Protein AF-A0A5J5ITS5-F1 (afdb_monomer_lite)

Structure (mmCIF, N/CA/C/O backbone):
data_AF-A0A5J5ITS5-F1
#
_entry.id   AF-A0A5J5ITS5-F1
#
loop_
_atom_site.group_PDB
_atom_site.id
_atom_site.type_symbol
_atom_site.label_atom_id
_atom_site.label_alt_id
_atom_site.label_comp_id
_atom_site.label_asym_id
_atom_site.label_entity_id
_atom_site.label_seq_id
_atom_site.pdbx_PDB_ins_code
_atom_site.Cartn_x
_atom_site.Cartn_y
_atom_site.Cartn_z
_atom_site.occupancy
_atom_site.B_iso_or_equiv
_atom_site.auth_seq_id
_atom_site.auth_comp_id
_atom_site.auth_asym_id
_atom_site.auth_atom_id
_atom_site.pdbx_PDB_model_num
ATOM 1 N N . MET A 1 1 ? 12.900 -19.510 -31.761 1.00 41.47 1 MET A N 1
ATOM 2 C CA . MET A 1 1 ? 14.321 -19.284 -31.409 1.00 41.47 1 MET A CA 1
ATOM 3 C C . MET A 1 1 ? 14.953 -18.411 -32.475 1.00 41.47 1 MET A C 1
ATOM 5 O O . MET A 1 1 ? 15.016 -18.833 -33.625 1.00 41.47 1 MET A O 1
ATOM 9 N N . LEU A 1 2 ? 15.373 -17.199 -32.114 1.00 44.25 2 LEU A N 1
ATOM 10 C CA . LEU A 1 2 ? 16.113 -16.323 -33.020 1.00 44.25 2 LEU A CA 1
ATOM 11 C C . LEU A 1 2 ? 17.552 -16.829 -33.214 1.00 44.25 2 LEU A C 1
ATOM 13 O O . LEU A 1 2 ? 18.160 -17.340 -32.270 1.00 44.25 2 LEU A O 1
ATOM 17 N N . PRO A 1 3 ? 18.137 -16.659 -34.411 1.00 54.47 3 PRO A N 1
ATOM 18 C CA . PRO A 1 3 ? 19.560 -16.865 -34.628 1.00 54.47 3 PRO A CA 1
ATOM 19 C C . PRO A 1 3 ? 20.385 -15.975 -33.691 1.00 54.47 3 PRO A C 1
ATOM 21 O O . PRO A 1 3 ? 20.211 -14.757 -33.669 1.00 54.47 3 PRO A O 1
ATOM 24 N N . ALA A 1 4 ? 21.356 -16.555 -32.984 1.00 52.56 4 ALA A N 1
ATOM 25 C CA . ALA A 1 4 ? 22.236 -15.847 -32.042 1.00 52.56 4 ALA A CA 1
ATOM 26 C C . ALA A 1 4 ? 23.005 -14.651 -32.650 1.00 52.56 4 ALA A C 1
ATOM 28 O O . ALA A 1 4 ? 23.609 -13.864 -31.923 1.00 52.56 4 ALA A O 1
ATOM 29 N N . ALA A 1 5 ? 23.038 -14.527 -33.979 1.00 46.56 5 ALA A N 1
ATOM 30 C CA . ALA A 1 5 ? 23.606 -13.384 -34.685 1.00 46.56 5 ALA A CA 1
ATOM 31 C C . ALA A 1 5 ? 22.717 -12.128 -34.600 1.00 46.56 5 ALA A C 1
ATOM 33 O O . ALA A 1 5 ? 23.246 -11.027 -34.485 1.00 46.56 5 ALA A O 1
ATOM 34 N N . LEU A 1 6 ? 21.387 -12.283 -34.605 1.00 45.88 6 LEU A N 1
ATOM 35 C CA . LEU A 1 6 ? 20.442 -11.161 -34.550 1.00 45.88 6 LEU A CA 1
ATOM 36 C C . LEU A 1 6 ? 20.364 -10.553 -33.145 1.00 45.88 6 LEU A C 1
ATOM 38 O O . LEU A 1 6 ? 20.487 -9.341 -33.014 1.00 45.88 6 LEU A O 1
ATOM 42 N N . MET A 1 7 ? 20.323 -11.389 -32.101 1.00 47.94 7 MET A N 1
ATOM 43 C CA . MET A 1 7 ? 20.419 -10.941 -30.699 1.00 47.94 7 MET A CA 1
ATOM 44 C C . MET A 1 7 ? 21.698 -10.132 -30.437 1.00 47.94 7 MET A C 1
ATOM 46 O O . MET A 1 7 ? 21.672 -9.080 -29.804 1.00 47.94 7 MET A O 1
ATOM 50 N N . ARG A 1 8 ? 22.835 -10.588 -30.981 1.00 51.06 8 ARG A N 1
ATOM 51 C CA . ARG A 1 8 ? 24.118 -9.879 -30.855 1.00 51.06 8 ARG A CA 1
ATOM 52 C C . ARG A 1 8 ? 24.120 -8.529 -31.570 1.00 51.06 8 ARG A C 1
ATOM 54 O O . ARG A 1 8 ? 24.727 -7.589 -31.067 1.00 51.06 8 ARG A O 1
ATOM 61 N N . LEU A 1 9 ? 23.453 -8.421 -32.719 1.00 48.22 9 LEU A N 1
ATOM 62 C CA . LEU A 1 9 ? 23.325 -7.159 -33.453 1.00 48.22 9 LEU A CA 1
ATOM 63 C C . LEU A 1 9 ? 22.385 -6.175 -32.748 1.00 48.22 9 LEU A C 1
ATOM 65 O O . LEU A 1 9 ? 22.701 -4.990 -32.701 1.00 48.22 9 LEU A O 1
ATOM 69 N N . ALA A 1 10 ? 21.291 -6.658 -32.155 1.00 52.97 10 ALA A N 1
ATOM 70 C CA . ALA A 1 10 ? 20.386 -5.840 -31.353 1.00 52.97 10 ALA A CA 1
ATOM 71 C C . ALA A 1 10 ? 21.077 -5.299 -30.094 1.00 52.97 10 ALA A C 1
ATOM 73 O O . ALA A 1 10 ? 21.102 -4.089 -29.887 1.00 52.97 10 ALA A O 1
ATOM 74 N N . HIS A 1 11 ? 21.751 -6.161 -29.323 1.00 51.22 11 HIS A N 1
ATOM 75 C CA . HIS A 1 11 ? 22.538 -5.735 -28.158 1.00 51.22 11 HIS A CA 1
ATOM 76 C C . HIS A 1 11 ? 23.647 -4.747 -28.527 1.00 51.22 11 HIS A C 1
ATOM 78 O O . HIS A 1 11 ? 23.903 -3.804 -27.783 1.00 51.22 11 HIS A O 1
ATOM 84 N N . ARG A 1 12 ? 24.292 -4.926 -29.687 1.00 49.38 12 ARG A N 1
ATOM 85 C CA . ARG A 1 12 ? 25.297 -3.981 -30.179 1.00 49.38 12 ARG A CA 1
ATOM 86 C C . ARG A 1 12 ? 24.682 -2.633 -30.555 1.00 49.38 12 ARG A C 1
ATOM 88 O O . ARG A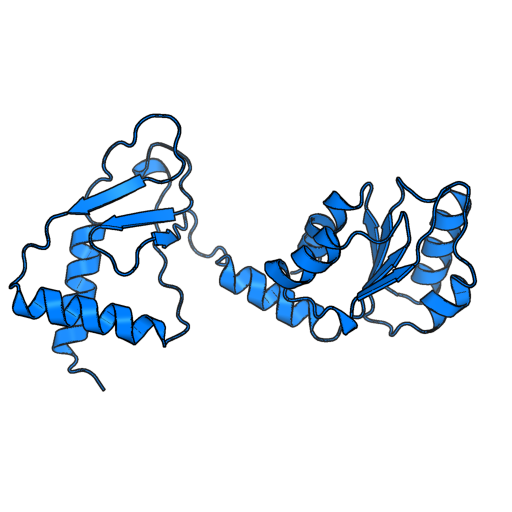 1 12 ? 25.243 -1.612 -30.184 1.00 49.38 12 ARG A O 1
ATOM 95 N N . GLY A 1 13 ? 23.544 -2.623 -31.248 1.00 52.53 13 GLY A N 1
ATOM 96 C CA . GLY A 1 13 ? 22.840 -1.390 -31.613 1.00 52.53 13 GLY A CA 1
ATOM 97 C C . GLY A 1 13 ? 22.363 -0.610 -30.388 1.00 52.53 13 GLY A C 1
ATOM 98 O O . GLY A 1 13 ? 22.546 0.601 -30.325 1.00 52.53 13 GLY A O 1
ATOM 99 N N . ILE A 1 14 ? 21.841 -1.317 -29.383 1.00 54.50 14 ILE A N 1
ATOM 100 C CA . ILE A 1 14 ? 21.474 -0.744 -28.084 1.00 54.50 14 ILE A CA 1
ATOM 101 C C . ILE A 1 14 ? 22.725 -0.203 -27.378 1.00 54.50 14 ILE A C 1
ATOM 103 O O . ILE A 1 14 ? 22.744 0.955 -26.983 1.00 54.50 14 ILE A O 1
ATOM 107 N N . GLY A 1 15 ? 23.812 -0.975 -27.302 1.00 49.75 15 GLY A N 1
ATOM 108 C CA . GLY A 1 15 ? 25.075 -0.513 -26.716 1.00 49.75 15 GLY A CA 1
ATOM 109 C C . GLY A 1 15 ? 25.654 0.735 -27.396 1.00 49.75 15 GLY A C 1
ATOM 110 O O . GLY A 1 15 ? 26.124 1.636 -26.710 1.00 49.75 15 GLY A O 1
ATOM 111 N N . GLU A 1 16 ? 25.573 0.826 -28.726 1.00 52.25 16 GLU A N 1
ATOM 112 C CA . GLU A 1 16 ? 26.038 1.983 -29.509 1.00 52.25 16 GLU A CA 1
ATOM 113 C C . GLU A 1 16 ? 25.130 3.219 -29.370 1.00 52.25 16 GLU A C 1
ATOM 115 O O . GLU A 1 16 ? 25.612 4.351 -29.478 1.00 52.25 16 GLU A O 1
ATOM 120 N N . LEU A 1 17 ? 23.829 3.024 -29.129 1.00 53.44 17 LEU A N 1
ATOM 121 C CA . LEU A 1 17 ? 22.887 4.095 -28.783 1.00 53.44 17 LEU A CA 1
ATOM 122 C C . LEU A 1 17 ? 23.150 4.621 -27.367 1.00 53.44 17 LEU A C 1
ATOM 124 O O . LEU A 1 17 ? 23.203 5.830 -27.159 1.00 53.44 17 LEU A O 1
ATOM 128 N N . LEU A 1 18 ? 23.377 3.709 -26.421 1.00 50.25 18 LEU A N 1
ATOM 129 C CA . LEU A 1 18 ? 23.591 4.004 -25.004 1.00 50.25 18 LEU A CA 1
ATOM 130 C C . LEU A 1 18 ? 24.991 4.548 -24.687 1.00 50.25 18 LEU A C 1
ATOM 132 O O . LEU A 1 18 ? 25.178 5.186 -23.657 1.00 50.25 18 LEU A O 1
ATOM 136 N N . SER A 1 19 ? 25.984 4.324 -25.553 1.00 42.84 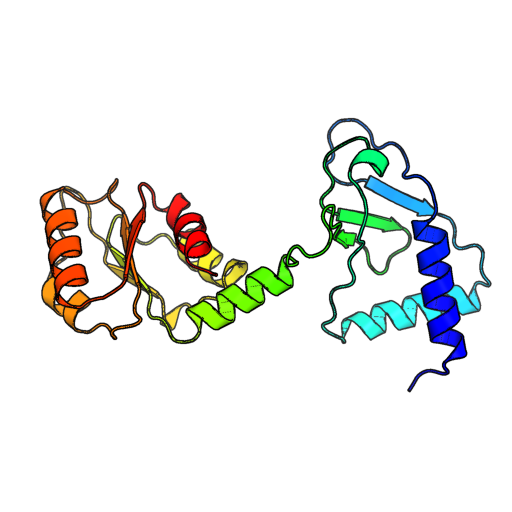19 SER A N 1
ATOM 137 C CA . SER A 1 19 ? 27.339 4.864 -25.377 1.00 42.84 19 SER A CA 1
ATOM 138 C C . SER A 1 19 ? 27.468 6.346 -25.745 1.00 42.84 19 SER A C 1
ATOM 140 O O . SER A 1 19 ? 28.565 6.900 -25.668 1.00 42.84 19 SER A O 1
ATOM 142 N N . ARG A 1 20 ? 26.394 6.985 -26.224 1.00 50.72 20 ARG A N 1
ATOM 143 C CA . ARG A 1 20 ? 26.429 8.383 -26.663 1.00 50.72 20 ARG A CA 1
ATOM 144 C C . ARG A 1 20 ? 26.056 9.320 -25.516 1.00 50.72 20 ARG A C 1
ATOM 146 O O . ARG A 1 20 ? 25.166 8.990 -24.735 1.00 50.72 20 ARG A O 1
ATOM 153 N N . PRO A 1 21 ? 26.714 10.486 -25.416 1.00 44.94 21 PRO A N 1
ATOM 154 C CA . PRO A 1 21 ? 26.338 11.487 -24.432 1.00 44.94 21 PRO A CA 1
ATOM 155 C C . PRO A 1 21 ? 24.894 11.945 -24.696 1.00 44.94 21 PRO A C 1
ATOM 157 O O . PRO A 1 21 ? 24.521 12.111 -25.864 1.00 44.94 21 PRO A O 1
ATOM 160 N N . PRO A 1 22 ? 24.072 12.123 -23.648 1.00 51.28 22 PRO A N 1
ATOM 161 C CA . PRO A 1 22 ? 22.705 12.590 -23.813 1.00 51.28 22 PRO A CA 1
ATOM 162 C C . PRO A 1 22 ? 22.669 13.977 -24.447 1.00 51.28 22 PRO A C 1
ATOM 164 O O . PRO A 1 22 ? 23.542 14.809 -24.198 1.00 51.28 22 PRO A O 1
ATOM 167 N N . LEU A 1 23 ? 21.634 14.230 -25.247 1.00 51.47 23 LEU A N 1
ATOM 168 C CA . LEU A 1 23 ? 21.332 15.579 -25.707 1.00 51.47 23 LEU A CA 1
ATOM 169 C C . LEU A 1 23 ? 20.861 16.405 -24.504 1.00 51.47 23 LEU A C 1
ATOM 171 O O . LEU A 1 23 ? 20.088 15.924 -23.669 1.00 51.47 23 LEU A O 1
ATOM 175 N N . GLU A 1 24 ? 21.364 17.631 -24.390 1.00 50.06 24 GLU A N 1
ATOM 176 C CA . GLU A 1 24 ? 20.881 18.587 -23.397 1.00 50.06 24 GLU A CA 1
ATOM 177 C C . GLU A 1 24 ? 19.403 18.878 -23.697 1.00 50.06 24 GLU A C 1
ATOM 179 O O . GLU A 1 24 ? 19.059 19.323 -24.791 1.00 50.06 24 GLU A O 1
ATOM 184 N N . SER A 1 25 ? 18.520 18.530 -22.760 1.00 46.41 25 SER A N 1
ATOM 185 C CA . SER A 1 25 ? 17.109 18.908 -22.801 1.00 46.41 25 SER A CA 1
ATOM 186 C C . SER A 1 25 ? 16.955 20.319 -22.239 1.00 46.41 25 SER A C 1
ATOM 188 O O . SER A 1 25 ? 17.668 20.682 -21.300 1.00 46.41 25 SER A O 1
ATOM 190 N N . ASP A 1 26 ? 16.014 21.089 -22.787 1.00 44.62 26 ASP A N 1
ATOM 191 C CA . ASP A 1 26 ? 15.622 22.387 -22.235 1.00 44.62 26 ASP A CA 1
ATOM 192 C C . ASP A 1 26 ? 15.179 22.241 -20.767 1.00 44.62 26 ASP A C 1
ATOM 194 O O . ASP A 1 26 ? 14.532 21.262 -20.378 1.00 44.62 26 ASP A O 1
ATOM 198 N N . GLU A 1 27 ? 15.561 23.217 -19.940 1.00 42.16 27 GLU A N 1
ATOM 199 C CA . GLU A 1 27 ? 15.280 23.249 -18.504 1.00 42.16 27 GLU A CA 1
ATOM 200 C C . GLU A 1 27 ? 13.764 23.223 -18.241 1.00 42.16 27 GLU A C 1
ATOM 202 O O . GLU A 1 27 ? 13.061 24.212 -18.442 1.00 42.16 27 GLU A O 1
ATOM 207 N N . GLY A 1 28 ? 13.251 22.084 -17.769 1.00 44.81 28 GLY A N 1
ATOM 208 C CA . GLY A 1 28 ? 11.859 21.961 -17.328 1.00 44.81 28 GLY A CA 1
ATOM 209 C C . GLY A 1 28 ? 11.251 20.570 -17.471 1.00 44.81 28 GLY A C 1
ATOM 210 O O . GLY A 1 28 ? 10.279 20.280 -16.776 1.00 44.81 28 GLY A O 1
ATOM 211 N N . ASP A 1 29 ? 11.827 19.708 -18.311 1.00 47.50 29 ASP A N 1
ATOM 212 C CA . ASP A 1 29 ? 11.318 18.354 -18.538 1.00 47.50 29 ASP A CA 1
ATOM 213 C C . ASP A 1 29 ? 12.228 17.304 -17.87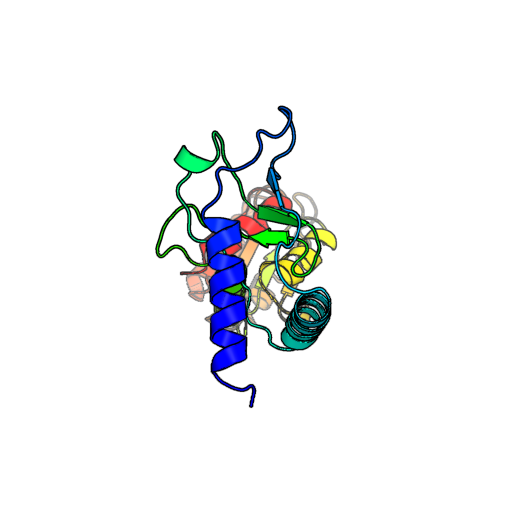9 1.00 47.50 29 ASP A C 1
ATOM 215 O O . ASP A 1 29 ? 13.451 17.333 -18.026 1.00 47.50 29 ASP A O 1
ATOM 219 N N . SER A 1 30 ? 11.644 16.376 -17.117 1.00 52.28 30 SER A N 1
ATOM 220 C CA . SER A 1 30 ? 12.382 15.285 -16.454 1.00 52.28 30 SER A CA 1
ATOM 221 C C . SER A 1 30 ? 12.754 14.145 -17.412 1.00 52.28 30 SER A C 1
ATOM 223 O O . SER A 1 30 ? 13.380 13.164 -16.998 1.00 52.28 30 SER A O 1
ATOM 225 N N . SER A 1 31 ? 12.382 14.279 -18.689 1.00 51.41 31 SER A N 1
ATOM 226 C CA . SER A 1 31 ? 12.720 13.365 -19.774 1.00 51.41 31 SER A CA 1
ATOM 227 C C . SER A 1 31 ? 13.868 13.918 -20.620 1.00 51.41 31 SER A C 1
ATOM 229 O O . SER A 1 31 ? 13.825 15.053 -21.097 1.00 51.41 31 SER A O 1
ATOM 231 N N . LYS A 1 32 ? 14.895 13.089 -20.848 1.00 59.03 32 LYS A N 1
ATOM 232 C CA . LYS A 1 32 ? 15.931 13.350 -21.860 1.00 59.03 32 LYS A CA 1
ATOM 233 C C . LYS A 1 32 ? 15.727 12.427 -23.050 1.00 59.03 32 LYS A C 1
ATOM 235 O O . LYS A 1 32 ? 15.472 11.238 -22.886 1.00 59.03 32 LYS A O 1
ATOM 240 N N . SER A 1 33 ? 15.874 12.966 -24.257 1.00 52.31 33 SER A N 1
ATOM 241 C CA . SER A 1 33 ? 15.728 12.196 -25.493 1.00 52.31 33 SER A CA 1
ATOM 242 C C . SER A 1 33 ? 17.088 11.724 -26.006 1.00 52.31 33 SER A C 1
ATOM 244 O O . SER A 1 33 ? 18.011 12.523 -26.183 1.00 52.31 33 SER A O 1
ATOM 246 N N . LEU A 1 34 ? 17.210 10.426 -26.292 1.00 55.00 34 LEU A N 1
ATOM 247 C CA . LEU A 1 34 ? 18.293 9.901 -27.121 1.00 55.00 34 LEU A CA 1
ATOM 248 C C . LEU A 1 34 ? 17.785 9.824 -28.562 1.00 55.00 34 LEU A C 1
ATOM 250 O O . LEU A 1 34 ? 17.091 8.881 -28.942 1.00 55.00 34 LEU A O 1
ATOM 254 N N . SER A 1 35 ? 18.143 10.816 -29.378 1.00 51.59 35 SER A N 1
ATOM 255 C CA . SER A 1 35 ? 17.900 10.764 -30.819 1.00 51.59 35 SER A CA 1
ATOM 256 C C . SER A 1 35 ? 19.180 10.360 -31.541 1.00 51.59 35 SER A C 1
ATOM 258 O O . SER A 1 35 ? 20.183 11.079 -31.497 1.00 51.59 35 SER A O 1
ATOM 260 N N . ALA A 1 36 ? 19.152 9.238 -32.251 1.00 52.31 36 ALA A N 1
ATOM 261 C CA . ALA A 1 36 ? 20.179 8.933 -33.233 1.00 52.31 36 ALA A CA 1
ATOM 262 C C . ALA A 1 36 ? 19.538 8.334 -34.487 1.00 52.31 36 ALA A C 1
ATOM 264 O O . ALA A 1 36 ? 18.708 7.430 -34.383 1.00 52.31 36 ALA A O 1
ATOM 265 N N . PRO A 1 37 ? 19.937 8.781 -35.689 1.00 51.31 37 PRO A N 1
ATOM 266 C CA . PRO A 1 37 ? 19.552 8.081 -36.900 1.00 51.31 37 PRO A CA 1
ATOM 267 C C . PRO A 1 37 ? 20.168 6.677 -36.870 1.00 51.31 37 PRO A C 1
ATOM 269 O O . PRO A 1 37 ? 21.381 6.526 -36.706 1.00 51.31 37 PRO A O 1
ATOM 272 N N . TYR A 1 38 ? 19.330 5.650 -37.028 1.00 51.28 38 TYR A N 1
ATOM 273 C CA . TYR A 1 38 ? 19.789 4.274 -37.198 1.00 51.28 38 TYR A CA 1
ATOM 274 C C . TYR A 1 38 ? 20.739 4.206 -38.403 1.00 51.28 38 TYR A C 1
ATOM 276 O O . TYR A 1 38 ? 20.334 4.453 -39.538 1.00 51.28 38 TYR A O 1
ATOM 284 N N . SER A 1 39 ? 22.011 3.894 -38.155 1.00 52.72 39 SER A N 1
ATOM 285 C CA . SER A 1 39 ? 23.068 3.864 -39.176 1.00 52.72 39 SER A CA 1
ATOM 286 C C . SER A 1 39 ? 23.191 2.514 -39.894 1.00 52.72 39 SER A C 1
ATOM 288 O O . SER A 1 39 ? 24.030 2.361 -40.782 1.00 52.72 39 SER A O 1
ATOM 290 N N . GLY A 1 40 ? 22.382 1.521 -39.513 1.00 56.12 40 GLY A N 1
ATOM 291 C CA . GLY A 1 40 ? 22.381 0.196 -40.128 1.00 56.12 40 GLY A CA 1
ATOM 292 C C . GLY A 1 40 ? 21.555 0.120 -41.416 1.00 56.12 40 GLY A C 1
ATOM 293 O O . GLY A 1 40 ? 20.890 1.066 -41.835 1.00 56.12 40 GLY A O 1
ATOM 294 N N . GLN A 1 41 ? 21.555 -1.054 -42.053 1.00 57.25 41 GLN A N 1
ATOM 295 C CA . GLN A 1 41 ? 20.783 -1.264 -43.278 1.00 57.25 41 GLN A CA 1
ATOM 296 C C . GLN A 1 41 ? 19.263 -1.160 -43.021 1.00 57.25 41 GLN A C 1
ATOM 298 O O . GLN A 1 41 ? 18.771 -1.734 -42.047 1.00 57.25 41 GLN A O 1
ATOM 303 N N . PRO A 1 42 ? 18.475 -0.530 -43.916 1.00 55.53 42 PRO A N 1
ATOM 304 C CA . PRO A 1 42 ? 17.030 -0.346 -43.725 1.00 55.53 42 PRO A CA 1
ATOM 305 C C . PRO A 1 42 ? 16.228 -1.641 -43.521 1.00 55.53 42 PRO A C 1
ATOM 307 O O . PRO A 1 42 ? 15.212 -1.641 -42.828 1.00 55.53 42 PRO A O 1
ATOM 310 N N . ALA A 1 43 ? 16.670 -2.756 -44.115 1.00 50.28 43 ALA A N 1
ATOM 311 C CA . ALA A 1 43 ? 16.048 -4.065 -43.913 1.00 50.28 43 ALA A CA 1
ATOM 312 C C . ALA A 1 43 ? 16.238 -4.562 -42.469 1.00 50.28 43 ALA A C 1
ATOM 314 O O . ALA A 1 43 ? 15.290 -5.044 -41.852 1.00 50.28 43 ALA A O 1
ATOM 315 N N . THR A 1 44 ? 17.433 -4.365 -41.911 1.00 50.41 44 THR A N 1
ATOM 316 C CA . THR A 1 44 ? 17.762 -4.683 -40.518 1.00 50.41 44 THR A CA 1
ATOM 317 C C . THR A 1 44 ? 17.016 -3.770 -39.553 1.00 50.41 44 THR A C 1
ATOM 319 O O . THR A 1 44 ? 16.507 -4.259 -38.554 1.00 50.41 44 THR A O 1
ATOM 322 N N . HIS A 1 45 ? 16.846 -2.486 -39.890 1.00 50.09 45 HIS A N 1
ATOM 323 C CA . HIS A 1 45 ? 16.012 -1.559 -39.118 1.00 50.09 45 HIS A CA 1
ATOM 324 C C . HIS A 1 45 ? 14.578 -2.086 -38.971 1.00 50.09 45 HIS A C 1
ATOM 326 O O . HIS A 1 45 ? 14.070 -2.208 -37.865 1.00 50.09 45 HIS A O 1
ATOM 332 N N . LYS A 1 46 ? 13.937 -2.477 -40.082 1.00 52.50 46 LYS A N 1
ATOM 333 C CA . LYS A 1 46 ? 12.562 -3.006 -40.076 1.00 52.50 46 LYS A CA 1
ATOM 334 C C . LYS A 1 46 ? 12.424 -4.317 -39.300 1.00 52.50 46 LYS A C 1
ATOM 336 O O . LYS A 1 46 ? 11.385 -4.543 -38.686 1.00 52.50 46 LYS A O 1
ATOM 341 N N . LEU A 1 47 ? 13.438 -5.182 -39.355 1.00 49.44 47 LEU A N 1
ATOM 342 C CA . LEU A 1 47 ? 13.464 -6.429 -38.588 1.00 49.44 47 LEU A CA 1
ATOM 343 C C . LEU A 1 47 ? 13.635 -6.161 -37.091 1.00 49.44 47 LEU A C 1
ATOM 345 O O . LEU A 1 47 ? 12.921 -6.763 -36.306 1.00 49.44 47 LEU A O 1
ATOM 349 N N . LEU A 1 48 ? 14.504 -5.222 -36.716 1.00 53.06 48 LEU A N 1
ATOM 350 C CA . LEU A 1 48 ? 14.749 -4.824 -35.329 1.00 53.06 48 LEU A CA 1
ATOM 351 C C . LEU A 1 48 ? 13.514 -4.154 -34.708 1.00 53.06 48 LEU A C 1
ATOM 353 O O . LEU A 1 48 ? 13.121 -4.501 -33.603 1.00 53.06 48 LEU A O 1
ATOM 357 N N . LEU A 1 49 ? 12.832 -3.283 -35.460 1.00 52.94 49 LEU A N 1
ATOM 358 C CA . LEU A 1 49 ? 11.548 -2.707 -35.053 1.00 52.94 49 LEU A CA 1
ATOM 359 C C . LEU A 1 49 ? 10.479 -3.789 -34.850 1.00 52.94 49 LEU A C 1
ATOM 361 O O . LEU A 1 49 ? 9.777 -3.774 -33.847 1.00 52.94 49 LEU A O 1
ATOM 365 N N . ARG A 1 50 ? 10.357 -4.749 -35.778 1.00 47.66 50 ARG A N 1
ATOM 366 C CA . ARG A 1 50 ? 9.409 -5.870 -35.644 1.00 47.66 50 ARG A CA 1
ATOM 367 C C . ARG A 1 50 ? 9.729 -6.785 -34.467 1.00 47.66 50 ARG A C 1
ATOM 369 O O . ARG A 1 50 ? 8.800 -7.306 -33.866 1.00 47.66 50 ARG A O 1
ATOM 376 N N . ASP A 1 51 ? 11.007 -6.978 -34.167 1.00 50.09 51 ASP A N 1
ATOM 377 C CA . ASP A 1 51 ? 11.470 -7.811 -33.060 1.00 50.09 51 ASP A CA 1
ATOM 378 C C . ASP A 1 51 ? 11.206 -7.140 -31.716 1.00 50.09 51 ASP A C 1
ATOM 380 O O . ASP A 1 51 ? 10.668 -7.776 -30.829 1.00 50.09 51 ASP A O 1
ATOM 384 N N . ILE A 1 52 ? 11.460 -5.838 -31.579 1.00 50.53 52 ILE A N 1
ATOM 385 C CA . ILE A 1 52 ? 11.166 -5.121 -30.334 1.00 50.53 52 ILE A CA 1
ATOM 386 C C . ILE A 1 52 ? 9.647 -4.943 -30.132 1.00 50.53 52 ILE A C 1
ATOM 388 O O . ILE A 1 52 ? 9.166 -5.083 -29.012 1.00 50.53 52 ILE A O 1
ATOM 392 N N . VAL A 1 53 ? 8.860 -4.718 -31.198 1.00 47.53 53 VAL A N 1
ATOM 393 C CA . VAL A 1 53 ? 7.382 -4.783 -31.108 1.00 47.53 53 VAL A CA 1
ATOM 394 C C . VAL A 1 53 ? 6.916 -6.196 -30.725 1.00 47.53 53 VAL A C 1
ATOM 396 O O . VAL A 1 53 ? 5.971 -6.329 -29.957 1.00 47.53 53 VAL A O 1
ATOM 399 N N . GLY A 1 54 ? 7.570 -7.246 -31.235 1.00 41.41 54 GLY A N 1
ATOM 400 C CA . GLY A 1 54 ? 7.259 -8.646 -30.915 1.00 41.41 54 GLY A CA 1
ATOM 401 C C . GLY A 1 54 ? 7.734 -9.095 -29.528 1.00 41.41 54 GLY A C 1
ATOM 402 O O . GLY A 1 54 ? 7.102 -9.944 -28.912 1.00 41.41 54 GLY A O 1
ATOM 403 N N . LEU A 1 55 ? 8.804 -8.496 -29.006 1.00 42.53 55 LEU A N 1
ATOM 404 C CA . LEU A 1 55 ? 9.279 -8.649 -27.630 1.00 42.53 55 LEU A CA 1
ATOM 405 C C . LEU A 1 55 ? 8.412 -7.874 -26.636 1.00 42.53 55 LEU A C 1
ATOM 407 O O . LEU A 1 55 ? 8.497 -8.152 -25.451 1.00 42.53 55 LEU A O 1
ATOM 411 N N . GLY A 1 56 ? 7.533 -6.979 -27.097 1.00 43.19 56 GLY A N 1
ATOM 412 C CA . GLY A 1 56 ? 6.476 -6.400 -26.264 1.00 43.19 56 GLY A CA 1
ATOM 413 C C . GLY A 1 56 ? 5.466 -7.430 -25.735 1.00 43.19 56 GLY A C 1
ATOM 414 O O . GLY A 1 56 ? 4.671 -7.089 -24.868 1.00 43.19 56 GLY A O 1
ATOM 415 N N . GLU A 1 57 ? 5.492 -8.675 -26.233 1.00 41.44 57 GLU A N 1
ATOM 416 C CA . GLU A 1 57 ? 4.756 -9.814 -25.656 1.00 41.44 57 GLU A CA 1
ATOM 417 C C . GLU A 1 57 ? 5.562 -10.591 -24.595 1.00 41.44 57 GLU A C 1
ATOM 419 O O . GLU A 1 57 ? 5.027 -11.499 -23.960 1.00 41.44 57 GLU A O 1
ATOM 424 N N . VAL A 1 58 ? 6.843 -10.263 -24.394 1.00 43.59 58 VAL A N 1
ATOM 425 C CA . VAL A 1 58 ? 7.664 -10.799 -23.303 1.00 43.59 58 VAL A CA 1
ATOM 426 C C . VAL A 1 58 ? 7.691 -9.729 -22.213 1.00 43.59 58 VAL A C 1
ATOM 428 O O . VAL A 1 58 ? 8.271 -8.669 -22.416 1.00 43.59 58 VAL A O 1
ATOM 431 N N . ASP A 1 59 ? 7.048 -10.003 -21.075 1.00 47.94 59 ASP A N 1
ATOM 432 C CA . ASP A 1 59 ? 6.918 -9.149 -19.872 1.00 47.94 59 ASP A CA 1
ATOM 433 C C . ASP A 1 59 ? 8.268 -8.779 -19.189 1.00 47.94 59 ASP A C 1
ATOM 435 O O . ASP A 1 59 ? 8.343 -8.579 -17.977 1.00 47.94 59 ASP A O 1
ATOM 439 N N . GLU A 1 60 ? 9.375 -8.710 -19.927 1.00 51.25 60 GLU A N 1
ATOM 440 C CA . GLU A 1 60 ? 10.684 -8.313 -19.412 1.00 51.25 60 GLU A CA 1
ATOM 441 C C . GLU A 1 60 ? 10.896 -6.808 -19.638 1.00 51.25 60 GLU A C 1
ATOM 443 O O . GLU A 1 60 ? 11.198 -6.345 -20.740 1.00 51.25 60 GLU A O 1
ATOM 448 N N . GLU A 1 61 ? 10.719 -6.025 -18.570 1.00 56.06 61 GLU A N 1
ATOM 449 C CA . GLU A 1 61 ? 11.000 -4.587 -18.545 1.00 56.06 61 GLU A CA 1
ATOM 450 C C . GLU A 1 61 ? 12.485 -4.335 -18.877 1.00 56.06 61 GLU A C 1
ATOM 452 O O . GLU A 1 61 ? 13.391 -4.721 -18.136 1.00 56.06 61 GLU A O 1
ATOM 457 N N . LEU A 1 62 ? 12.754 -3.688 -20.015 1.00 58.09 62 LEU A N 1
ATOM 458 C CA . LEU A 1 62 ? 14.100 -3.249 -20.388 1.00 58.09 62 LEU A CA 1
ATOM 459 C C . LEU A 1 62 ? 14.416 -1.936 -19.669 1.00 58.09 62 LEU A C 1
ATOM 461 O O . LEU A 1 62 ? 13.693 -0.959 -19.838 1.00 58.09 62 LEU A O 1
ATOM 465 N N . ALA A 1 63 ? 15.520 -1.885 -18.921 1.00 60.56 63 ALA A N 1
ATOM 466 C CA . ALA A 1 63 ? 15.924 -0.694 -18.178 1.00 60.56 63 ALA A CA 1
ATOM 467 C C . ALA A 1 63 ? 17.418 -0.369 -18.340 1.00 60.56 63 ALA A C 1
ATOM 469 O O . ALA A 1 63 ? 18.241 -1.252 -18.594 1.00 60.56 63 ALA A O 1
ATOM 470 N N . LEU A 1 64 ? 17.784 0.910 -18.188 1.00 66.19 64 LEU A N 1
ATOM 471 C CA . LEU A 1 64 ? 19.166 1.385 -18.303 1.00 66.19 64 LEU A CA 1
ATOM 472 C C . LEU A 1 64 ? 19.774 1.637 -16.926 1.00 66.19 64 LEU A C 1
ATOM 474 O O . LEU A 1 64 ? 19.369 2.560 -16.222 1.00 66.19 64 LEU A O 1
ATOM 478 N N . GLY A 1 65 ? 20.816 0.884 -16.580 1.00 59.34 65 GLY A N 1
ATOM 479 C CA . GLY A 1 65 ? 21.703 1.231 -15.470 1.00 59.34 65 GLY A CA 1
ATOM 480 C C . GLY A 1 65 ? 22.682 2.330 -15.886 1.00 59.34 65 GLY A C 1
ATOM 481 O O . GLY A 1 65 ? 23.462 2.147 -16.818 1.00 59.34 65 GLY A O 1
ATOM 482 N N . THR A 1 66 ? 22.657 3.475 -15.212 1.00 63.62 66 THR A N 1
ATOM 483 C CA . THR A 1 66 ? 23.524 4.624 -15.518 1.00 63.62 66 THR A CA 1
ATOM 484 C C . THR A 1 66 ? 23.823 5.434 -14.252 1.00 63.62 66 THR A C 1
ATOM 486 O O . THR A 1 66 ? 23.344 5.099 -13.177 1.00 63.62 66 THR A O 1
ATOM 489 N N . HIS A 1 67 ? 24.654 6.471 -14.342 1.00 64.31 67 HIS A N 1
ATOM 490 C CA . HIS A 1 67 ? 25.048 7.306 -13.203 1.00 64.31 67 HIS A CA 1
ATOM 491 C C . HIS A 1 67 ? 24.544 8.741 -13.393 1.00 64.31 67 HIS A C 1
ATOM 493 O O . HIS A 1 67 ? 24.622 9.273 -14.498 1.00 64.31 67 HIS A O 1
ATOM 499 N N . GLU A 1 68 ? 24.063 9.390 -12.328 1.00 65.44 68 GLU A N 1
ATOM 500 C CA . GLU A 1 68 ? 23.428 10.724 -12.382 1.00 65.44 68 GLU A CA 1
ATOM 501 C C . GLU A 1 68 ? 24.314 11.800 -13.032 1.00 65.44 68 GLU A C 1
ATOM 503 O O . GLU A 1 68 ? 23.829 12.667 -13.760 1.00 65.44 68 GLU A O 1
ATOM 508 N N . SER A 1 69 ? 25.634 11.690 -12.852 1.00 64.06 69 SER A N 1
ATOM 509 C CA . SER A 1 69 ? 26.621 12.619 -13.414 1.00 64.06 69 SER A CA 1
ATOM 510 C C . SER A 1 69 ? 26.634 12.656 -14.944 1.00 64.06 69 SER A C 1
ATOM 512 O O . SER A 1 69 ? 27.172 13.597 -15.517 1.00 64.06 69 SER A O 1
ATOM 514 N N . LEU A 1 70 ? 26.083 11.637 -15.609 1.00 63.03 70 LEU A N 1
ATOM 515 C CA . LEU A 1 70 ? 26.002 11.573 -17.068 1.00 63.03 70 LEU A CA 1
ATOM 516 C C . LEU A 1 70 ? 24.815 12.366 -17.623 1.00 63.03 70 LEU A C 1
ATOM 518 O O . LEU A 1 70 ? 24.787 12.640 -18.817 1.00 63.03 70 LEU A O 1
ATOM 522 N N . TRP A 1 71 ? 23.861 12.758 -16.774 1.00 68.12 71 TRP A N 1
ATOM 523 C CA . TRP A 1 71 ? 22.589 13.344 -17.198 1.00 68.12 71 TRP A CA 1
ATOM 524 C C . TRP A 1 71 ? 22.414 14.788 -16.749 1.00 68.12 71 TRP A C 1
ATOM 526 O O . TRP A 1 71 ? 21.404 15.387 -17.086 1.00 68.12 71 TRP A O 1
ATOM 536 N N . GLY A 1 72 ? 23.364 15.383 -16.023 1.00 62.81 72 GLY A N 1
ATOM 537 C CA . GLY A 1 72 ? 23.283 16.790 -15.605 1.00 62.81 72 GLY A CA 1
ATOM 538 C C . GLY A 1 72 ? 22.079 17.124 -14.709 1.00 62.81 72 GLY A C 1
ATOM 539 O O . GLY A 1 72 ? 21.752 18.294 -14.554 1.00 62.81 72 GLY A O 1
ATOM 540 N N . GLY A 1 73 ? 21.406 16.114 -14.146 1.00 67.00 73 GLY A N 1
ATOM 541 C CA . GLY A 1 73 ? 20.200 16.258 -13.334 1.00 67.00 73 GLY A CA 1
ATOM 542 C C . GLY A 1 73 ? 19.509 14.914 -13.056 1.00 67.00 73 GLY A C 1
ATOM 543 O O . GLY A 1 73 ? 19.911 13.888 -13.614 1.00 67.00 73 GLY A O 1
ATOM 544 N N . PRO A 1 74 ? 18.485 14.899 -12.182 1.00 66.44 74 PRO A N 1
ATOM 545 C CA . PRO A 1 74 ? 17.691 13.706 -11.914 1.00 66.44 74 PRO A CA 1
ATOM 546 C C . PRO A 1 74 ? 16.905 13.290 -13.164 1.00 66.44 74 PRO A C 1
ATOM 548 O O . PRO A 1 74 ? 16.208 14.103 -13.764 1.00 66.44 74 PRO A O 1
ATOM 551 N N . ILE A 1 75 ? 17.006 12.012 -13.531 1.00 70.50 75 ILE A N 1
ATOM 552 C CA . ILE A 1 75 ? 16.320 11.411 -14.679 1.00 70.50 75 ILE A CA 1
ATOM 553 C C . ILE A 1 75 ? 15.657 10.102 -14.246 1.00 70.50 75 ILE A C 1
ATOM 555 O O . ILE A 1 75 ? 16.263 9.303 -13.529 1.00 70.50 75 ILE A O 1
ATOM 559 N N . SER A 1 76 ? 14.408 9.894 -14.660 1.00 67.62 76 SER A N 1
ATOM 560 C CA . SER A 1 76 ? 13.639 8.672 -14.377 1.00 67.62 76 SER A CA 1
ATOM 561 C C . SER A 1 76 ? 13.405 7.811 -15.619 1.00 67.62 76 SER A C 1
ATOM 563 O O . SER A 1 76 ? 13.208 6.603 -15.496 1.00 67.62 76 SER A O 1
ATOM 565 N N . SER A 1 77 ? 13.445 8.405 -16.814 1.00 71.06 77 SER A N 1
ATOM 566 C CA . SER A 1 77 ? 13.236 7.709 -18.087 1.00 71.06 77 SER A CA 1
ATOM 567 C C . SER A 1 77 ? 13.931 8.430 -19.245 1.00 71.06 77 SER A C 1
ATOM 569 O O . SER A 1 77 ? 14.242 9.619 -19.148 1.00 71.06 77 SER A O 1
ATOM 571 N N . ILE A 1 78 ? 14.190 7.696 -20.328 1.00 70.56 78 ILE A N 1
ATOM 572 C CA . ILE A 1 78 ? 14.744 8.214 -21.581 1.00 70.56 78 ILE A CA 1
ATOM 573 C C . ILE A 1 78 ? 13.796 7.880 -22.719 1.00 70.56 78 ILE A C 1
ATOM 575 O O . ILE A 1 78 ? 13.527 6.704 -22.973 1.00 70.56 78 ILE A O 1
ATOM 579 N N . SER A 1 79 ? 13.385 8.898 -23.466 1.00 69.06 79 SER A N 1
ATOM 580 C CA . SER A 1 79 ? 12.638 8.690 -24.702 1.00 69.06 79 SER A CA 1
ATOM 581 C C . SER A 1 79 ? 13.578 8.244 -25.823 1.00 69.06 79 SER A C 1
ATOM 583 O O . SER A 1 79 ? 14.575 8.907 -26.135 1.00 69.06 79 SER A O 1
ATOM 585 N N . CYS A 1 80 ? 13.255 7.111 -26.437 1.00 61.12 80 CYS A N 1
ATOM 586 C CA . CYS A 1 80 ? 14.033 6.476 -27.493 1.00 61.12 80 CYS A CA 1
ATOM 587 C C . CYS A 1 80 ? 13.388 6.771 -28.851 1.00 61.12 80 CYS A C 1
ATOM 589 O O . CYS A 1 80 ? 12.240 6.403 -29.108 1.00 61.12 80 CYS A O 1
ATOM 591 N N . VAL A 1 81 ? 14.128 7.441 -29.742 1.00 60.38 81 VAL A N 1
ATOM 592 C CA . VAL A 1 81 ? 13.629 7.805 -31.076 1.00 60.38 81 VAL A CA 1
ATOM 593 C C . VAL A 1 81 ? 14.576 7.263 -32.159 1.00 60.38 81 VAL A C 1
ATOM 595 O O . VAL A 1 81 ? 15.741 7.671 -32.191 1.00 60.38 81 VAL A O 1
ATOM 598 N N . PRO A 1 82 ? 14.100 6.407 -33.091 1.00 54.25 82 PRO A N 1
ATOM 599 C CA . PRO A 1 82 ? 12.711 5.964 -33.262 1.00 54.25 82 PRO A CA 1
ATOM 600 C C . PRO A 1 82 ? 12.304 4.842 -32.279 1.00 54.25 82 PRO A C 1
ATOM 602 O O . PRO A 1 82 ? 13.149 4.020 -31.929 1.00 54.25 82 PRO A O 1
ATOM 605 N N . PRO A 1 83 ? 11.018 4.757 -31.884 1.00 54.09 83 PRO A N 1
ATOM 606 C CA . PRO A 1 83 ? 10.504 3.637 -31.094 1.00 54.09 83 PRO A CA 1
ATOM 607 C C . PRO A 1 83 ? 10.513 2.335 -31.914 1.00 54.09 83 PRO A C 1
ATOM 609 O O . PRO A 1 83 ? 10.452 2.420 -33.146 1.00 54.09 83 PRO A O 1
ATOM 612 N N . PRO A 1 84 ? 10.459 1.141 -31.287 1.00 56.09 84 PRO A N 1
ATOM 613 C CA . PRO A 1 84 ? 10.376 0.883 -29.837 1.00 56.09 84 PRO A CA 1
ATOM 614 C C . PRO A 1 84 ? 11.710 0.441 -29.171 1.00 56.09 84 PRO A C 1
ATOM 616 O O . PRO A 1 84 ? 12.629 0.047 -29.892 1.00 56.09 84 PRO A O 1
ATOM 619 N N . PRO A 1 85 ? 11.811 0.437 -27.816 1.00 57.78 85 PRO A N 1
ATOM 620 C CA . PRO A 1 85 ? 10.818 0.966 -26.870 1.00 57.78 85 PRO A CA 1
ATOM 621 C C . PRO A 1 85 ? 10.668 2.481 -27.040 1.00 57.78 85 PRO A C 1
ATOM 623 O O . PRO A 1 85 ? 11.578 3.123 -27.546 1.00 57.78 85 PRO A O 1
ATOM 626 N N . SER A 1 86 ? 9.501 3.045 -26.720 1.00 63.22 86 SER A N 1
ATOM 627 C CA . SER A 1 86 ? 9.287 4.501 -26.822 1.00 63.22 86 SER A CA 1
ATOM 628 C C . SER A 1 86 ? 9.964 5.245 -25.679 1.00 63.22 86 SER A C 1
ATOM 630 O O . SER A 1 86 ? 10.573 6.286 -25.900 1.00 63.22 86 SER A O 1
ATOM 632 N N . ASP A 1 87 ? 9.913 4.659 -24.486 1.00 66.19 87 ASP A N 1
ATOM 633 C CA . ASP A 1 87 ? 10.546 5.163 -23.278 1.00 66.19 87 ASP A CA 1
ATOM 634 C C . ASP A 1 87 ? 11.232 4.006 -22.561 1.00 66.19 87 ASP A C 1
ATOM 636 O O . ASP A 1 87 ? 10.727 2.880 -22.546 1.00 66.19 87 ASP A O 1
ATOM 640 N N . LEU A 1 88 ? 12.397 4.288 -21.990 1.00 70.56 88 LEU A N 1
ATOM 641 C CA . LEU A 1 88 ? 13.195 3.318 -21.264 1.00 70.56 88 LEU A CA 1
ATOM 642 C C . LEU A 1 88 ? 13.463 3.841 -19.846 1.00 70.56 88 LEU A C 1
ATOM 644 O O . LEU A 1 88 ? 14.047 4.921 -19.707 1.00 70.56 88 LEU A O 1
ATOM 648 N N . PRO A 1 89 ? 13.035 3.131 -18.789 1.00 67.06 89 PRO A N 1
ATOM 649 C CA . PRO A 1 89 ? 13.299 3.539 -17.415 1.00 67.06 89 PRO A CA 1
ATOM 650 C C . PRO A 1 89 ? 14.804 3.583 -17.115 1.00 67.06 89 PRO A C 1
ATOM 652 O O . PRO A 1 89 ? 15.591 2.766 -17.606 1.00 67.06 89 PRO A O 1
ATOM 655 N N . VAL A 1 90 ? 15.204 4.558 -16.294 1.00 69.38 90 VAL A N 1
ATOM 656 C CA . VAL A 1 90 ? 16.601 4.798 -15.915 1.00 69.38 90 VAL A CA 1
ATOM 657 C C . VAL A 1 90 ? 16.828 4.505 -14.437 1.00 69.38 90 VAL A C 1
ATOM 659 O O . VAL A 1 90 ? 16.162 5.061 -13.567 1.00 69.38 90 VAL A O 1
ATOM 662 N N . HIS A 1 91 ? 17.846 3.696 -14.144 1.00 66.69 91 HIS A N 1
ATOM 663 C CA . HIS A 1 91 ? 18.288 3.385 -12.789 1.00 66.69 91 HIS A CA 1
ATOM 664 C C . HIS A 1 91 ? 19.646 4.020 -12.513 1.00 66.69 91 HIS A C 1
ATOM 666 O O . HIS A 1 91 ? 20.658 3.641 -13.100 1.00 66.69 91 HIS A O 1
ATOM 672 N N . LEU A 1 92 ? 19.663 4.968 -11.575 1.00 65.88 92 LEU A N 1
ATOM 673 C CA . LEU A 1 92 ? 20.861 5.727 -11.199 1.00 65.88 92 LEU A CA 1
ATOM 674 C C . LEU A 1 92 ? 21.731 5.032 -10.143 1.00 65.88 92 LEU A C 1
ATOM 676 O O . LEU A 1 92 ? 22.859 5.449 -9.881 1.00 65.88 92 LEU A O 1
ATOM 680 N N . LYS A 1 93 ? 21.198 3.989 -9.497 1.00 60.28 93 LYS A N 1
ATOM 681 C CA . LYS A 1 93 ? 21.875 3.246 -8.434 1.00 60.28 93 LYS A CA 1
ATOM 682 C C . LYS A 1 93 ? 21.859 1.755 -8.762 1.00 60.28 93 LYS A C 1
ATOM 684 O O . LYS A 1 93 ? 20.773 1.195 -8.923 1.00 60.28 93 LYS A O 1
ATOM 689 N N . PRO A 1 94 ? 23.029 1.100 -8.845 1.00 57.81 94 PRO A N 1
ATOM 690 C CA . PRO A 1 94 ? 23.082 -0.338 -9.049 1.00 57.81 94 PRO A CA 1
ATOM 691 C C . PRO A 1 94 ? 22.436 -1.062 -7.860 1.00 57.81 94 PRO A C 1
ATOM 693 O O . PRO A 1 94 ? 22.594 -0.642 -6.713 1.00 57.81 94 PRO A O 1
ATOM 696 N N . ASN A 1 95 ? 21.749 -2.172 -8.139 1.00 57.25 95 ASN A N 1
ATOM 697 C CA . ASN A 1 95 ? 21.118 -3.058 -7.150 1.00 57.25 95 ASN A CA 1
ATOM 698 C C . ASN A 1 95 ? 19.948 -2.455 -6.347 1.00 57.25 95 ASN A C 1
ATOM 700 O O . ASN A 1 95 ? 19.589 -3.005 -5.305 1.00 57.25 95 ASN A O 1
ATOM 704 N N . LEU A 1 96 ? 19.347 -1.348 -6.796 1.00 65.75 96 LEU A N 1
ATOM 705 C CA . LEU A 1 96 ? 18.029 -0.954 -6.296 1.00 65.75 96 LEU A CA 1
ATOM 706 C C . LEU A 1 96 ? 16.931 -1.655 -7.100 1.00 65.75 96 LEU A C 1
ATOM 708 O O . LEU A 1 96 ? 17.093 -1.795 -8.313 1.00 65.75 96 LEU A O 1
ATOM 712 N N . PRO A 1 97 ? 15.834 -2.072 -6.446 1.00 66.38 97 PRO A N 1
ATOM 713 C CA . PRO A 1 97 ? 14.748 -2.744 -7.137 1.00 66.38 97 PRO A CA 1
ATOM 714 C C . PRO A 1 97 ? 14.076 -1.815 -8.155 1.00 66.38 97 PRO A C 1
ATOM 716 O O . PRO A 1 97 ? 13.915 -0.616 -7.895 1.00 66.38 97 PRO A O 1
ATOM 719 N N . THR A 1 98 ? 13.684 -2.359 -9.307 1.00 70.25 98 THR A N 1
ATOM 720 C CA . THR A 1 98 ? 12.924 -1.601 -10.314 1.00 70.25 98 THR A CA 1
ATOM 721 C C . THR A 1 98 ? 11.510 -1.277 -9.815 1.00 70.25 98 THR A C 1
ATOM 723 O O . THR A 1 98 ? 11.022 -1.929 -8.889 1.00 70.25 98 THR A O 1
ATOM 726 N N . PRO A 1 99 ? 10.805 -0.285 -10.393 1.00 73.06 99 PRO A N 1
ATOM 727 C CA . PRO A 1 99 ? 9.389 -0.073 -10.101 1.00 73.06 99 PRO A CA 1
ATOM 728 C C . PRO A 1 99 ? 8.536 -1.335 -10.287 1.00 73.06 99 PRO A C 1
ATOM 730 O O . PRO A 1 99 ? 7.683 -1.605 -9.441 1.00 73.06 99 PRO A O 1
ATOM 733 N N . ALA A 1 100 ? 8.784 -2.138 -11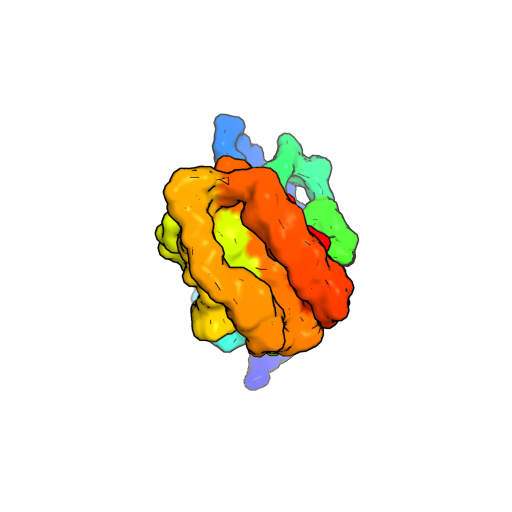.330 1.00 73.50 100 ALA A N 1
ATOM 734 C CA . ALA A 1 100 ? 8.090 -3.410 -11.515 1.00 73.50 100 ALA A CA 1
ATOM 735 C C . ALA A 1 100 ? 8.444 -4.430 -10.425 1.00 73.50 100 ALA A C 1
ATOM 737 O O . ALA A 1 100 ? 7.542 -5.061 -9.881 1.00 73.50 100 ALA A O 1
ATOM 738 N N . GLU A 1 101 ? 9.716 -4.548 -10.032 1.00 78.25 101 GLU A N 1
ATOM 739 C CA . GLU A 1 101 ? 10.130 -5.430 -8.932 1.00 78.25 101 GLU A CA 1
ATOM 740 C C . GLU A 1 101 ? 9.537 -4.987 -7.587 1.00 78.25 101 GLU A C 1
ATOM 742 O O . GLU A 1 101 ? 9.077 -5.817 -6.805 1.00 78.25 101 GLU A O 1
ATOM 747 N N . LEU A 1 102 ? 9.501 -3.680 -7.313 1.00 80.62 102 LEU A N 1
ATOM 748 C CA . LEU A 1 102 ? 8.845 -3.112 -6.134 1.00 80.62 102 LEU A CA 1
ATOM 749 C C . LEU A 1 102 ? 7.348 -3.421 -6.140 1.00 80.62 102 LEU A C 1
ATOM 751 O O . LEU A 1 102 ? 6.802 -3.838 -5.117 1.00 80.62 102 LEU A O 1
ATOM 755 N N . ARG A 1 103 ? 6.691 -3.266 -7.293 1.00 83.25 103 ARG A N 1
ATOM 756 C CA . ARG A 1 103 ? 5.279 -3.611 -7.465 1.00 83.25 103 ARG A CA 1
ATOM 757 C C . ARG A 1 103 ? 5.042 -5.105 -7.282 1.00 83.25 103 ARG A C 1
ATOM 759 O O . ARG A 1 103 ? 4.070 -5.477 -6.630 1.00 83.25 103 ARG A O 1
ATOM 766 N N . GLN A 1 104 ? 5.912 -5.961 -7.811 1.00 86.06 104 GLN A N 1
ATOM 767 C CA . GLN A 1 104 ? 5.817 -7.407 -7.642 1.00 86.06 104 GLN A CA 1
ATOM 768 C C . GLN A 1 104 ? 5.962 -7.791 -6.167 1.00 86.06 104 GLN A C 1
ATOM 770 O O . GLN A 1 104 ? 5.099 -8.487 -5.640 1.00 86.06 104 GLN A O 1
ATOM 775 N N . ARG A 1 105 ? 6.978 -7.268 -5.468 1.00 88.56 105 ARG A N 1
ATOM 776 C CA . ARG A 1 105 ? 7.157 -7.487 -4.022 1.00 88.56 105 ARG A CA 1
ATOM 777 C C . ARG A 1 105 ? 5.958 -7.005 -3.218 1.00 88.56 105 ARG A C 1
ATOM 779 O O . ARG A 1 105 ? 5.509 -7.710 -2.320 1.00 88.56 105 ARG A O 1
ATOM 786 N N . ALA A 1 106 ? 5.421 -5.830 -3.546 1.00 91.25 106 ALA A N 1
ATOM 787 C CA . ALA A 1 106 ? 4.210 -5.319 -2.915 1.00 91.25 106 ALA A CA 1
ATOM 788 C C . ALA A 1 106 ? 3.021 -6.255 -3.175 1.00 91.25 106 ALA A C 1
ATOM 790 O O . ALA A 1 106 ? 2.330 -6.639 -2.235 1.00 91.25 106 ALA A O 1
ATOM 791 N N . THR A 1 107 ? 2.834 -6.697 -4.418 1.00 91.06 107 THR A N 1
ATOM 792 C CA . THR A 1 107 ? 1.755 -7.615 -4.804 1.00 91.06 107 THR A CA 1
ATOM 793 C C . THR A 1 107 ? 1.859 -8.935 -4.040 1.00 91.06 107 THR A C 1
ATOM 795 O O . THR A 1 107 ? 0.878 -9.373 -3.448 1.00 91.06 107 THR A O 1
ATOM 798 N N . GLU A 1 108 ? 3.048 -9.540 -3.982 1.00 92.50 108 GLU A N 1
ATOM 799 C CA . GLU A 1 108 ? 3.321 -10.766 -3.221 1.00 92.50 108 GLU A CA 1
ATOM 800 C C . GLU A 1 108 ? 3.097 -10.563 -1.717 1.00 92.50 108 GLU A C 1
ATOM 802 O O . GLU A 1 108 ? 2.500 -11.404 -1.040 1.00 92.50 108 GLU A O 1
ATOM 807 N N . TYR A 1 109 ? 3.522 -9.415 -1.184 1.00 93.69 109 TYR A N 1
ATOM 808 C CA . TYR A 1 109 ? 3.295 -9.055 0.208 1.00 93.69 109 TYR A CA 1
ATOM 809 C C . TYR A 1 109 ? 1.797 -8.895 0.506 1.00 93.69 109 TYR A C 1
ATOM 811 O O . TYR A 1 109 ? 1.311 -9.384 1.523 1.00 93.69 109 TYR A O 1
ATOM 819 N N . PHE A 1 110 ? 1.009 -8.266 -0.357 1.00 95.50 110 PHE A N 1
ATOM 820 C CA . PHE A 1 110 ? -0.411 -8.046 -0.084 1.00 95.50 110 PHE A CA 1
ATOM 821 C C . PHE A 1 110 ? -1.338 -9.166 -0.575 1.00 95.50 110 PHE A C 1
ATOM 823 O O . PHE A 1 110 ? -2.504 -9.171 -0.187 1.00 95.50 110 PHE A O 1
ATOM 830 N N . GLU A 1 111 ? -0.847 -10.149 -1.339 1.00 92.00 111 GLU A N 1
ATOM 831 C CA . GLU A 1 111 ? -1.656 -11.162 -2.044 1.00 92.00 111 GLU A CA 1
ATOM 832 C C . GLU A 1 111 ? -2.711 -11.848 -1.156 1.00 92.00 111 GLU A C 1
ATOM 834 O O . GLU A 1 111 ? -3.825 -12.140 -1.597 1.00 92.00 111 GLU A O 1
ATOM 839 N N . ARG A 1 112 ? -2.364 -12.112 0.107 1.00 88.81 112 ARG A N 1
ATOM 840 C CA . ARG A 1 112 ? -3.215 -12.839 1.067 1.00 88.81 112 ARG A CA 1
ATOM 841 C C . ARG A 1 112 ? -3.694 -11.982 2.231 1.00 88.81 112 ARG A C 1
ATOM 843 O O . ARG A 1 112 ? -4.519 -12.436 3.024 1.00 88.81 112 ARG A O 1
ATOM 850 N N . ARG A 1 113 ? -3.209 -10.745 2.327 1.00 95.25 113 ARG A N 1
ATOM 851 C CA . ARG A 1 113 ? -3.465 -9.871 3.469 1.00 95.25 113 ARG A CA 1
ATOM 852 C C . ARG A 1 113 ? -4.739 -9.076 3.234 1.00 95.25 113 ARG A C 1
ATOM 854 O O . ARG A 1 113 ? -4.908 -8.413 2.217 1.00 95.25 113 ARG A O 1
ATOM 861 N N . ARG A 1 114 ? -5.646 -9.122 4.208 1.00 96.56 114 ARG A N 1
ATOM 862 C CA . ARG A 1 114 ? -6.844 -8.273 4.202 1.00 96.56 114 ARG A CA 1
ATOM 863 C C . ARG A 1 114 ? -6.504 -6.901 4.757 1.00 96.56 114 ARG A C 1
ATOM 865 O O . ARG A 1 114 ? -5.872 -6.814 5.806 1.00 96.56 114 ARG A O 1
ATOM 872 N N . ILE A 1 115 ? -6.978 -5.854 4.097 1.00 97.69 115 ILE A N 1
ATOM 873 C CA . ILE A 1 115 ? -6.773 -4.469 4.513 1.00 97.69 115 ILE A CA 1
ATOM 874 C C . ILE A 1 115 ? -8.104 -3.900 4.992 1.00 97.69 115 ILE A C 1
ATOM 876 O O . ILE A 1 115 ? -9.082 -3.860 4.249 1.00 97.69 115 ILE A O 1
ATOM 880 N N . LEU A 1 116 ? -8.153 -3.455 6.244 1.00 97.94 116 LEU A N 1
ATOM 881 C CA . LEU A 1 116 ? -9.302 -2.769 6.822 1.00 97.94 116 LEU A CA 1
ATOM 882 C C . LEU A 1 116 ? -8.959 -1.296 7.038 1.00 97.94 116 LEU A C 1
ATOM 884 O O . LEU A 1 116 ? -8.198 -0.970 7.941 1.00 97.94 116 LEU A O 1
ATOM 888 N N . ILE A 1 117 ? -9.563 -0.405 6.261 1.00 97.75 117 ILE A N 1
ATOM 889 C CA . ILE A 1 117 ? -9.414 1.045 6.416 1.00 97.75 117 ILE A CA 1
ATOM 890 C C . ILE A 1 117 ? -10.544 1.564 7.308 1.00 97.75 117 ILE A C 1
ATOM 892 O O . ILE A 1 117 ? -11.717 1.292 7.053 1.00 97.75 117 ILE A O 1
ATOM 896 N N . ILE A 1 118 ? -10.210 2.313 8.356 1.00 96.81 118 ILE A N 1
ATOM 897 C CA . ILE A 1 118 ? -11.158 2.910 9.300 1.00 96.81 118 ILE A CA 1
ATOM 898 C C . ILE A 1 118 ? -10.932 4.419 9.328 1.00 96.81 118 ILE A C 1
ATOM 900 O O . ILE A 1 118 ? -9.898 4.896 9.793 1.00 96.81 118 ILE A O 1
ATOM 904 N N . GLY A 1 119 ? -11.928 5.179 8.881 1.00 95.19 119 GLY A N 1
ATOM 905 C CA . GLY A 1 119 ? -11.903 6.640 8.949 1.00 95.19 119 GLY A CA 1
ATOM 906 C C . GLY A 1 119 ? -12.356 7.333 7.669 1.00 95.19 119 GLY A C 1
ATOM 907 O O . GLY A 1 119 ? -12.237 6.788 6.580 1.00 95.19 119 GLY A O 1
ATOM 908 N N . GLY A 1 120 ? -12.895 8.543 7.808 1.00 93.56 120 GLY A N 1
ATOM 909 C CA . GLY A 1 120 ? -13.417 9.347 6.702 1.00 93.56 120 GLY A CA 1
ATOM 910 C C . GLY A 1 120 ? -14.578 8.689 5.953 1.00 93.56 120 GLY A C 1
ATOM 911 O O . GLY A 1 120 ? -15.141 7.688 6.400 1.00 93.56 120 GLY A O 1
ATOM 912 N N . GLN A 1 121 ? -14.933 9.276 4.810 1.00 93.56 121 GLN A N 1
ATOM 913 C CA . GLN A 1 121 ? -15.739 8.611 3.787 1.00 93.56 121 GLN A CA 1
ATOM 914 C C . GLN A 1 121 ? -14.843 7.740 2.907 1.00 93.56 121 GLN A C 1
ATOM 916 O O . GLN A 1 121 ? -13.631 7.946 2.859 1.00 93.56 121 GLN A O 1
ATOM 921 N N . ILE A 1 122 ? -15.463 6.788 2.213 1.00 93.56 122 ILE A N 1
ATOM 922 C CA . ILE A 1 122 ? -14.780 5.939 1.238 1.00 93.56 122 ILE A CA 1
ATOM 923 C C . ILE A 1 122 ? -14.224 6.818 0.118 1.00 93.56 122 ILE A C 1
ATOM 925 O O . ILE A 1 122 ? -14.966 7.601 -0.475 1.00 93.56 122 ILE A O 1
ATOM 929 N N . ASP A 1 123 ? -12.936 6.657 -0.167 1.00 93.50 123 ASP A N 1
ATOM 930 C CA . ASP A 1 123 ? -12.247 7.346 -1.250 1.00 93.50 123 ASP A CA 1
ATOM 931 C C . ASP A 1 123 ? -11.918 6.344 -2.365 1.00 93.50 123 ASP A C 1
ATOM 933 O O . ASP A 1 123 ? -11.071 5.459 -2.208 1.00 93.50 123 ASP A O 1
ATOM 937 N N . GLY A 1 124 ? -12.646 6.447 -3.479 1.00 93.38 124 GLY A N 1
ATOM 938 C CA . GLY A 1 124 ? -12.497 5.539 -4.614 1.00 93.38 124 GLY A CA 1
ATOM 939 C C . GLY A 1 124 ? -11.159 5.690 -5.336 1.00 93.38 124 GLY A C 1
ATOM 940 O O . GLY A 1 124 ? -10.675 4.713 -5.907 1.00 93.38 124 GLY A O 1
ATOM 941 N N . ASP A 1 125 ? -10.541 6.870 -5.281 1.00 94.06 125 ASP A N 1
ATOM 942 C CA . ASP A 1 125 ? -9.254 7.113 -5.931 1.00 94.06 125 ASP A CA 1
ATOM 943 C C . ASP A 1 125 ? -8.123 6.469 -5.132 1.00 94.06 125 ASP A C 1
ATOM 945 O O . ASP A 1 125 ? -7.246 5.838 -5.715 1.00 94.06 125 ASP A O 1
ATOM 949 N N . VAL A 1 126 ? -8.213 6.490 -3.798 1.00 95.00 126 VAL A N 1
ATOM 950 C CA . VAL A 1 126 ? -7.300 5.725 -2.936 1.00 95.00 126 VAL A CA 1
ATOM 951 C C . VAL A 1 126 ? -7.437 4.224 -3.192 1.00 95.00 126 VAL A C 1
ATOM 953 O O . VAL A 1 126 ? -6.432 3.552 -3.391 1.00 95.00 126 VAL A O 1
ATOM 956 N N . ILE A 1 127 ? -8.661 3.679 -3.231 1.00 95.12 127 ILE A N 1
ATOM 957 C CA . ILE A 1 127 ? -8.870 2.241 -3.498 1.00 95.12 127 ILE A CA 1
ATOM 958 C C . ILE A 1 127 ? -8.281 1.842 -4.856 1.00 95.12 127 ILE A C 1
ATOM 960 O O . ILE A 1 127 ? -7.673 0.779 -4.975 1.00 95.12 127 ILE A O 1
ATOM 964 N N . ARG A 1 128 ? -8.445 2.694 -5.871 1.00 93.94 128 ARG A N 1
ATOM 965 C CA . ARG A 1 128 ? -7.879 2.467 -7.201 1.00 93.94 128 ARG A CA 1
ATOM 966 C C . ARG A 1 128 ? -6.353 2.491 -7.176 1.00 93.94 128 ARG A C 1
ATOM 968 O O . ARG A 1 128 ? -5.745 1.538 -7.645 1.00 93.94 128 ARG A O 1
ATOM 975 N N . ALA A 1 129 ? -5.752 3.500 -6.544 1.00 92.75 129 ALA A N 1
ATOM 976 C CA . ALA A 1 129 ? -4.301 3.621 -6.411 1.00 92.75 129 ALA A CA 1
ATOM 977 C C . ALA A 1 129 ? -3.672 2.423 -5.676 1.00 92.75 129 ALA A C 1
ATOM 979 O O . ALA A 1 129 ? -2.605 1.954 -6.060 1.00 92.75 129 ALA A O 1
ATOM 980 N N . LEU A 1 130 ? -4.350 1.856 -4.669 1.00 94.25 130 LEU A N 1
ATOM 981 C CA . LEU A 1 130 ? -3.897 0.625 -4.005 1.00 94.25 130 LEU A CA 1
ATOM 982 C C . LEU A 1 130 ? -3.815 -0.569 -4.972 1.00 94.25 130 LEU A C 1
ATOM 984 O O . LEU A 1 130 ? -2.892 -1.380 -4.873 1.00 94.25 130 LEU A O 1
ATOM 988 N N . GLY A 1 131 ? -4.756 -0.680 -5.909 1.00 92.94 131 GLY A N 1
ATOM 989 C CA . GLY A 1 131 ? -4.721 -1.705 -6.953 1.00 92.94 131 GLY A CA 1
ATOM 990 C C . GLY A 1 131 ? -3.651 -1.430 -8.009 1.00 92.94 131 GLY A C 1
ATOM 991 O O . GLY A 1 131 ? -2.868 -2.320 -8.346 1.00 92.94 131 GLY A O 1
ATOM 992 N N . ASP A 1 132 ? -3.589 -0.193 -8.496 1.00 88.38 132 ASP A N 1
ATOM 993 C CA . ASP A 1 132 ? -2.703 0.198 -9.593 1.00 88.38 132 ASP A CA 1
ATOM 994 C C . ASP A 1 132 ? -1.224 0.184 -9.175 1.00 88.38 132 ASP A C 1
ATOM 996 O O . ASP A 1 132 ? -0.380 -0.301 -9.927 1.00 88.38 132 ASP A O 1
ATOM 1000 N N . GLU A 1 133 ? -0.902 0.653 -7.967 1.00 87.81 133 GLU A N 1
ATOM 1001 C CA . GLU A 1 133 ? 0.487 0.836 -7.527 1.00 87.81 133 GLU A CA 1
ATOM 1002 C C . GLU A 1 133 ? 1.012 -0.298 -6.641 1.00 87.81 133 GLU A C 1
ATOM 1004 O O . GLU A 1 133 ? 2.194 -0.631 -6.718 1.00 87.81 133 GLU A O 1
ATOM 1009 N N . LEU A 1 134 ? 0.163 -0.905 -5.804 1.00 91.69 134 LEU A N 1
ATOM 1010 C CA . LEU A 1 134 ? 0.577 -1.971 -4.876 1.00 91.69 134 LEU A CA 1
ATOM 1011 C C . LEU A 1 134 ? 0.053 -3.360 -5.269 1.00 91.69 134 LEU A C 1
ATOM 1013 O O . LEU A 1 134 ? 0.377 -4.338 -4.598 1.00 91.69 134 LEU A O 1
ATOM 1017 N N . GLY A 1 135 ? -0.761 -3.462 -6.325 1.00 91.00 135 GLY A N 1
ATOM 1018 C CA . GLY A 1 135 ? -1.342 -4.736 -6.763 1.00 91.00 135 GLY A CA 1
ATOM 1019 C C . GLY A 1 135 ? -2.368 -5.316 -5.786 1.00 91.00 135 GLY A C 1
ATOM 1020 O O . GLY A 1 135 ? -2.669 -6.510 -5.837 1.00 91.00 135 GLY A O 1
ATOM 1021 N N . ILE A 1 136 ? -2.910 -4.499 -4.879 1.00 94.94 136 ILE A N 1
ATOM 1022 C CA . ILE A 1 136 ? -3.873 -4.957 -3.877 1.00 94.94 136 ILE A CA 1
ATOM 1023 C C . ILE A 1 136 ? -5.229 -5.173 -4.549 1.00 94.94 136 ILE A C 1
ATOM 1025 O O . ILE A 1 136 ? -5.836 -4.247 -5.089 1.00 94.94 136 ILE A O 1
ATOM 1029 N N . LYS A 1 137 ? -5.749 -6.399 -4.468 1.00 93.56 137 LYS A N 1
ATOM 1030 C CA . LYS A 1 137 ? -7.073 -6.721 -5.008 1.00 93.56 137 LYS A CA 1
ATOM 1031 C C . LYS A 1 137 ? -8.171 -6.015 -4.210 1.00 93.56 137 LYS A C 1
ATOM 1033 O O . LYS A 1 137 ? -8.169 -6.056 -2.978 1.00 93.56 137 LYS A O 1
ATOM 1038 N N . GLN A 1 138 ? -9.132 -5.400 -4.898 1.00 94.00 138 GLN A N 1
ATOM 1039 C CA . GLN A 1 138 ? -10.175 -4.589 -4.256 1.00 94.00 138 GLN A CA 1
ATOM 1040 C C . GLN A 1 138 ? -11.017 -5.393 -3.255 1.00 94.00 138 GLN A C 1
ATOM 1042 O O . GLN A 1 138 ? -11.409 -4.861 -2.222 1.00 94.00 138 GLN A O 1
ATOM 1047 N N . GLU A 1 139 ? -11.244 -6.686 -3.499 1.00 94.88 139 GLU A N 1
ATOM 1048 C CA . GLU A 1 139 ? -11.975 -7.575 -2.591 1.00 94.88 139 GLU A CA 1
ATOM 1049 C C . GLU A 1 139 ? -11.264 -7.832 -1.251 1.00 94.88 139 GLU A C 1
ATOM 1051 O O . GLU A 1 139 ? -11.900 -8.260 -0.284 1.00 94.88 139 GLU A O 1
ATOM 1056 N N . LEU A 1 140 ? -9.955 -7.570 -1.174 1.00 96.06 140 LEU A N 1
ATOM 1057 C CA . LEU A 1 140 ? -9.180 -7.652 0.064 1.00 96.06 140 LEU A CA 1
ATOM 1058 C C . LEU A 1 140 ? -9.240 -6.352 0.871 1.00 96.06 140 LEU A C 1
ATOM 1060 O O . LEU A 1 140 ? -8.858 -6.360 2.043 1.00 96.06 140 LEU A O 1
ATOM 1064 N N . VAL A 1 141 ? -9.740 -5.261 0.282 1.00 97.06 141 VAL A N 1
ATOM 1065 C CA . VAL A 1 141 ? -9.862 -3.953 0.926 1.00 97.06 141 VAL A CA 1
ATOM 1066 C C . VAL A 1 141 ? -11.287 -3.752 1.427 1.00 97.06 141 VAL A C 1
ATOM 1068 O O . VAL A 1 141 ? -12.256 -3.741 0.672 1.00 97.06 141 VAL A O 1
ATOM 1071 N N . ARG A 1 142 ? -11.430 -3.528 2.731 1.00 96.88 142 ARG A N 1
ATOM 1072 C CA . ARG A 1 142 ? -12.694 -3.137 3.356 1.00 96.88 142 ARG A CA 1
ATOM 1073 C C . ARG A 1 142 ? -12.550 -1.756 3.968 1.00 96.88 142 ARG A C 1
ATOM 1075 O O . ARG A 1 142 ? -11.689 -1.546 4.813 1.00 96.88 142 ARG A O 1
ATOM 1082 N N . TRP A 1 143 ? -13.447 -0.841 3.617 1.00 96.94 143 TRP A N 1
ATOM 1083 C CA . TRP A 1 143 ? -13.495 0.490 4.218 1.00 96.94 143 TRP A CA 1
ATOM 1084 C C . TRP A 1 143 ? -14.675 0.605 5.183 1.00 96.94 143 TRP A C 1
ATOM 1086 O O . TRP A 1 143 ? -15.822 0.335 4.825 1.00 96.94 143 TRP A O 1
ATOM 1096 N N . VAL A 1 144 ? -14.403 1.020 6.417 1.00 95.88 144 VAL A N 1
ATOM 1097 C CA . VAL A 1 144 ? -15.411 1.331 7.429 1.00 95.88 144 VAL A CA 1
ATOM 1098 C C . VAL A 1 144 ? -15.411 2.840 7.669 1.00 95.88 144 VAL A C 1
ATOM 1100 O O . VAL A 1 144 ? -14.474 3.369 8.276 1.00 95.88 144 VAL A O 1
ATOM 1103 N N . PRO A 1 145 ? -16.439 3.561 7.191 1.00 94.38 145 PRO A N 1
ATOM 1104 C CA . PRO A 1 145 ? -16.477 5.003 7.339 1.00 94.38 145 PRO A CA 1
ATOM 1105 C C . PRO A 1 145 ? -16.629 5.379 8.813 1.00 94.38 145 PRO A C 1
ATOM 1107 O O . PRO A 1 145 ? -17.479 4.840 9.527 1.00 94.38 145 PRO A O 1
ATOM 1110 N N . SER A 1 146 ? -15.797 6.312 9.266 1.00 93.94 146 SER A N 1
ATOM 1111 C CA . SER A 1 146 ? -15.833 6.828 10.633 1.00 93.94 146 SER A CA 1
ATOM 1112 C C . SER A 1 146 ? -15.333 8.264 10.660 1.00 93.94 146 SER A C 1
ATOM 1114 O O . SER A 1 146 ? -14.225 8.562 10.227 1.00 93.94 146 SER A O 1
ATOM 1116 N N . GLU A 1 147 ? -16.124 9.162 11.218 1.00 92.44 147 GLU A N 1
ATOM 1117 C CA . GLU A 1 147 ? -15.780 10.576 11.355 1.00 92.44 147 GLU A CA 1
ATOM 1118 C C . GLU A 1 147 ? -15.879 10.991 12.821 1.00 92.44 147 GLU A C 1
ATOM 1120 O O . GLU A 1 147 ? -16.517 10.305 13.622 1.00 92.44 147 GLU A O 1
ATOM 1125 N N . LYS A 1 148 ? -15.295 12.139 13.181 1.00 88.44 148 LYS A N 1
ATOM 1126 C CA . LYS A 1 148 ? -15.341 12.681 14.554 1.00 88.44 148 LYS A CA 1
ATOM 1127 C C . LYS A 1 148 ? -16.752 12.695 15.159 1.00 88.44 148 LYS A C 1
ATOM 1129 O O . LYS A 1 148 ? -16.912 12.345 16.321 1.00 88.44 148 LYS A O 1
ATOM 1134 N N . ASN A 1 149 ? -17.764 13.027 14.355 1.00 86.62 149 ASN A N 1
ATOM 1135 C CA . ASN A 1 149 ? -19.163 13.116 14.794 1.00 86.62 149 ASN A CA 1
ATOM 1136 C C . ASN A 1 149 ? -19.994 11.867 14.454 1.00 86.62 149 ASN A C 1
ATOM 1138 O O . ASN A 1 149 ? -21.165 11.783 14.818 1.00 86.62 149 ASN A O 1
ATOM 1142 N N . LYS A 1 150 ? -19.419 10.900 13.730 1.00 88.19 150 LYS A N 1
ATOM 1143 C CA . LYS A 1 150 ? -20.121 9.709 13.245 1.00 88.19 150 LYS A CA 1
ATOM 1144 C C . LYS A 1 150 ? -19.219 8.491 13.390 1.00 88.19 150 LYS A C 1
ATOM 1146 O O . LYS A 1 150 ? -18.510 8.101 12.465 1.00 88.19 150 LYS A O 1
ATOM 1151 N N . ARG A 1 151 ? -19.261 7.897 14.580 1.00 90.19 151 ARG A N 1
ATOM 1152 C CA . ARG A 1 151 ? -18.468 6.719 14.935 1.00 90.19 151 ARG A CA 1
ATOM 1153 C C . ARG A 1 151 ? -18.916 5.483 14.154 1.00 90.19 151 ARG A C 1
ATOM 1155 O O . ARG A 1 151 ? -20.113 5.199 14.051 1.00 90.19 151 ARG A O 1
ATOM 1162 N N . ALA A 1 152 ? -17.942 4.720 13.667 1.00 88.88 152 ALA A N 1
ATOM 1163 C CA . ALA A 1 152 ? -18.176 3.388 13.132 1.00 88.88 152 ALA A CA 1
ATOM 1164 C C . ALA A 1 152 ? -18.740 2.440 14.202 1.00 88.88 152 ALA A C 1
ATOM 1166 O O . ALA A 1 152 ? -18.268 2.394 15.338 1.00 88.88 152 ALA A O 1
ATOM 1167 N N . ARG A 1 153 ? -19.760 1.665 13.830 1.00 88.31 153 ARG A N 1
ATOM 1168 C CA . ARG A 1 153 ? -20.371 0.667 14.716 1.00 88.31 153 ARG A CA 1
ATOM 1169 C C . ARG A 1 153 ? -19.604 -0.650 14.641 1.00 88.31 153 ARG A C 1
ATOM 1171 O O . ARG A 1 153 ? -19.048 -0.986 13.599 1.00 88.31 153 ARG A O 1
ATOM 1178 N N . ASN A 1 154 ? -19.637 -1.405 15.736 1.00 90.00 154 ASN A N 1
ATOM 1179 C CA . ASN A 1 154 ? -19.132 -2.778 15.824 1.00 90.00 154 ASN A CA 1
ATOM 1180 C C . ASN A 1 154 ? -17.646 -2.932 15.449 1.00 90.00 154 ASN A C 1
ATOM 1182 O O . ASN A 1 154 ? -17.253 -3.969 14.923 1.00 90.00 154 ASN A O 1
ATOM 1186 N N . LEU A 1 155 ? -16.804 -1.926 15.727 1.00 91.56 155 LEU A N 1
ATOM 1187 C CA . LEU A 1 155 ? -15.366 -1.982 15.419 1.00 91.56 155 LEU A CA 1
ATOM 1188 C C . LEU A 1 155 ? -14.684 -3.198 16.048 1.00 91.56 155 LEU A C 1
ATOM 1190 O O . LEU A 1 155 ? -13.907 -3.873 15.381 1.00 91.56 155 LEU A O 1
ATOM 1194 N N . LYS A 1 156 ? -15.044 -3.529 17.291 1.00 91.75 156 LYS A N 1
ATOM 1195 C CA . LYS A 1 156 ? -14.571 -4.731 17.984 1.00 91.75 156 LYS A CA 1
ATOM 1196 C C . LYS A 1 156 ? -14.850 -6.020 17.203 1.00 91.75 156 LYS A C 1
ATOM 1198 O O . LYS A 1 156 ? -13.960 -6.858 17.087 1.00 91.75 156 LYS A O 1
ATOM 1203 N N . ASP A 1 157 ? -16.056 -6.177 16.664 1.00 93.06 157 ASP A N 1
ATOM 1204 C CA . ASP A 1 157 ? -16.443 -7.385 15.924 1.00 93.06 157 ASP A CA 1
ATOM 1205 C C . ASP A 1 157 ? -15.835 -7.390 14.521 1.00 93.06 157 ASP A C 1
ATOM 1207 O O . ASP A 1 157 ? -15.392 -8.429 14.041 1.00 93.06 157 ASP A O 1
ATOM 1211 N N . VAL A 1 158 ? -15.759 -6.221 13.875 1.00 94.62 158 VAL A N 1
ATOM 1212 C CA . VAL A 1 158 ? -15.167 -6.073 12.540 1.00 94.62 158 VAL A CA 1
ATOM 1213 C C . VAL A 1 158 ? -13.672 -6.375 12.569 1.00 94.62 158 VAL A C 1
ATOM 1215 O O . VAL A 1 158 ? -13.225 -7.228 11.807 1.00 94.62 158 VAL A O 1
ATOM 1218 N N . ILE A 1 159 ? -12.914 -5.734 13.467 1.00 95.06 159 ILE A N 1
ATOM 1219 C CA . ILE A 1 159 ? -11.495 -6.049 13.699 1.00 95.06 159 ILE A CA 1
ATOM 1220 C C . ILE A 1 159 ? -11.377 -7.494 14.186 1.00 95.06 159 ILE A C 1
ATOM 1222 O O . ILE A 1 159 ? -10.442 -8.212 13.841 1.00 95.06 159 ILE A O 1
ATOM 1226 N N . GLY A 1 160 ? -12.366 -7.956 14.951 1.00 92.19 160 GLY A N 1
ATOM 1227 C CA . GLY A 1 160 ? -12.372 -9.294 15.495 1.00 92.19 160 GLY A CA 1
ATOM 1228 C C . GLY A 1 160 ? -12.629 -10.433 14.509 1.00 92.19 160 GLY A C 1
ATOM 1229 O O . GLY A 1 160 ? -12.341 -11.586 14.833 1.00 92.19 160 GLY A O 1
ATOM 1230 N N . GLY A 1 161 ? -13.136 -10.133 13.319 1.00 93.44 161 GLY A N 1
ATOM 1231 C CA . GLY A 1 161 ? -13.290 -11.096 12.232 1.00 93.44 161 GLY A CA 1
ATOM 1232 C C . GLY A 1 161 ? -12.094 -11.151 11.279 1.00 93.44 161 GLY A C 1
ATOM 1233 O O . GLY A 1 161 ? -12.151 -11.887 10.294 1.00 93.44 161 GLY A O 1
ATOM 1234 N N . LEU A 1 162 ? -11.046 -10.353 11.511 1.00 95.31 162 LEU A N 1
ATOM 1235 C CA . LEU A 1 162 ? -9.872 -10.317 10.643 1.00 95.31 162 LEU A CA 1
ATOM 1236 C C . LEU A 1 162 ? -8.917 -11.492 10.916 1.00 95.31 162 LEU A C 1
ATOM 1238 O O . LEU A 1 162 ? -8.783 -11.915 12.069 1.00 95.31 162 LEU A O 1
ATOM 1242 N N . PRO A 1 163 ? -8.231 -12.004 9.877 1.00 94.31 163 PRO A N 1
ATOM 1243 C CA . PRO A 1 163 ? -7.122 -12.933 10.061 1.00 94.31 163 PRO A CA 1
ATOM 1244 C C . PRO A 1 163 ? -5.915 -12.227 10.707 1.00 94.31 163 PRO A C 1
ATOM 1246 O O . PRO A 1 163 ? -5.834 -11.000 10.724 1.00 94.31 163 PRO A O 1
ATOM 1249 N N . VAL A 1 164 ? -4.979 -13.005 11.257 1.00 91.88 164 VAL A N 1
ATOM 1250 C CA . VAL A 1 164 ? -3.827 -12.490 12.031 1.00 91.88 164 VAL A CA 1
ATOM 1251 C C . VAL A 1 164 ? -2.876 -11.647 11.175 1.00 91.88 164 VAL A C 1
ATOM 1253 O O . VAL A 1 164 ? -2.300 -10.680 11.657 1.00 91.88 164 VAL A O 1
ATOM 1256 N N . ASP A 1 165 ? -2.739 -11.984 9.898 1.00 94.25 165 ASP A N 1
ATOM 1257 C CA . ASP A 1 165 ? -1.900 -11.287 8.921 1.00 94.25 165 ASP A CA 1
ATOM 1258 C C . ASP A 1 165 ? -2.587 -10.073 8.273 1.00 94.25 165 ASP A C 1
ATOM 1260 O O . ASP A 1 165 ? -2.016 -9.445 7.379 1.00 94.25 165 ASP A O 1
ATOM 1264 N N . ALA A 1 166 ? -3.805 -9.733 8.708 1.00 96.88 166 ALA A N 1
ATOM 1265 C CA . ALA A 1 166 ? -4.496 -8.544 8.241 1.00 96.88 166 ALA A CA 1
ATOM 1266 C C . ALA A 1 166 ? -3.776 -7.256 8.661 1.00 96.88 166 ALA A C 1
ATOM 1268 O O . ALA A 1 166 ? -3.008 -7.205 9.624 1.00 96.88 166 ALA A O 1
ATOM 1269 N N . ILE A 1 167 ? -4.096 -6.187 7.942 1.00 97.88 167 ILE A N 1
ATOM 1270 C CA . ILE A 1 167 ? -3.586 -4.846 8.189 1.00 97.88 167 ILE A CA 1
ATOM 1271 C C . ILE A 1 167 ? -4.782 -3.938 8.436 1.00 97.88 167 ILE A C 1
ATOM 1273 O O . ILE A 1 167 ? -5.709 -3.868 7.629 1.00 97.88 167 ILE A O 1
ATOM 1277 N N . VAL A 1 168 ? -4.772 -3.238 9.562 1.00 97.88 168 VAL A N 1
ATOM 1278 C CA . VAL A 1 168 ? -5.758 -2.208 9.877 1.00 97.88 168 VAL A CA 1
ATOM 1279 C C . VAL A 1 168 ? -5.115 -0.849 9.664 1.00 97.88 168 VAL A C 1
ATOM 1281 O O . VAL A 1 168 ? -4.097 -0.544 10.273 1.00 97.88 168 VAL A O 1
ATOM 1284 N N . VAL A 1 169 ? -5.730 -0.024 8.825 1.00 97.75 169 VAL A N 1
ATOM 1285 C CA . VAL A 1 169 ? -5.327 1.360 8.580 1.00 97.75 169 VAL A CA 1
ATOM 1286 C C . VAL A 1 169 ? -6.309 2.281 9.296 1.00 97.75 169 VAL A C 1
ATOM 1288 O O . VAL A 1 169 ? -7.497 2.296 8.979 1.00 97.75 169 VAL A O 1
ATOM 1291 N N . CYS A 1 170 ? -5.836 3.053 10.270 1.00 97.06 170 CYS A N 1
ATOM 1292 C CA . CYS A 1 170 ? -6.637 4.034 10.998 1.00 97.06 170 CYS A CA 1
ATOM 1293 C C . CYS A 1 170 ? -6.316 5.444 10.495 1.00 97.06 170 CYS A C 1
ATOM 1295 O O . CYS A 1 170 ? -5.195 5.921 10.664 1.00 97.06 170 CYS A O 1
ATOM 1297 N N . VAL A 1 171 ? -7.300 6.137 9.911 1.00 96.00 171 VAL A N 1
ATOM 1298 C CA . VAL A 1 171 ? -7.122 7.516 9.430 1.00 96.00 171 VAL A CA 1
ATOM 1299 C C . VAL A 1 171 ? -7.332 8.498 10.586 1.00 96.00 171 VAL A C 1
ATOM 1301 O O . VAL A 1 171 ? -8.417 9.069 10.759 1.00 96.00 171 VAL A O 1
ATOM 1304 N N . VAL A 1 172 ? -6.292 8.696 11.399 1.00 92.75 172 VAL A N 1
ATOM 1305 C CA . VAL A 1 172 ? -6.354 9.433 12.676 1.00 92.75 172 VAL A CA 1
ATOM 1306 C C . VAL A 1 172 ? -6.816 10.885 12.523 1.00 92.75 172 VAL A C 1
ATOM 1308 O O . VAL A 1 172 ? -7.477 11.421 13.407 1.00 92.75 172 VAL A O 1
ATOM 1311 N N . GLY A 1 173 ? -6.556 11.526 11.376 1.00 88.44 173 GLY A N 1
ATOM 1312 C CA . GLY A 1 173 ? -7.038 12.885 11.100 1.00 88.44 173 GLY A CA 1
ATOM 1313 C C . GLY A 1 173 ? -8.555 12.991 10.893 1.00 88.44 173 GLY A C 1
ATOM 1314 O O . GLY A 1 173 ? -9.112 14.090 10.972 1.00 88.44 173 GLY A O 1
ATOM 1315 N N . LYS A 1 174 ? -9.240 11.869 10.633 1.00 90.69 174 LYS A N 1
ATOM 1316 C CA . LYS A 1 174 ? -10.685 11.816 10.354 1.00 90.69 174 LYS A CA 1
ATOM 1317 C C . LYS A 1 174 ? -11.503 11.258 11.518 1.00 90.69 174 LYS A C 1
ATOM 1319 O O . LYS A 1 174 ? -12.657 11.659 11.678 1.00 90.69 174 LYS A O 1
ATOM 1324 N N . VAL A 1 175 ? -10.929 10.376 12.331 1.00 91.12 175 VAL A N 1
ATOM 1325 C CA . VAL A 1 175 ? -11.608 9.767 13.486 1.00 91.12 175 VAL A CA 1
ATOM 1326 C C . VAL A 1 175 ? -11.390 10.566 14.778 1.00 91.12 175 VAL A C 1
ATOM 1328 O O . VAL A 1 175 ? -10.489 11.395 14.875 1.00 91.12 175 VAL A O 1
ATOM 1331 N N . GLY A 1 176 ? -12.255 10.363 15.774 1.00 89.25 176 GLY A N 1
ATOM 1332 C CA . GLY A 1 176 ? -12.052 10.909 17.122 1.00 89.25 176 GLY A CA 1
ATOM 1333 C C . GLY A 1 176 ? -11.012 10.111 17.922 1.00 89.25 176 GLY A C 1
ATOM 1334 O O . GLY A 1 176 ? -10.775 8.940 17.622 1.00 89.25 176 GLY A O 1
ATOM 1335 N N . HIS A 1 177 ? -10.435 10.720 18.967 1.00 89.69 177 HIS A N 1
ATOM 1336 C CA . HIS A 1 177 ? -9.427 10.079 19.828 1.00 89.69 177 HIS A CA 1
ATOM 1337 C C . HIS A 1 177 ? -9.912 8.754 20.432 1.00 89.69 177 HIS A C 1
ATOM 1339 O O . HIS A 1 177 ? -9.180 7.770 20.382 1.00 89.69 177 HIS A O 1
ATOM 1345 N N . ASP A 1 178 ? -11.158 8.697 20.908 1.00 89.69 178 ASP A N 1
ATOM 1346 C CA . ASP A 1 178 ? -11.740 7.481 21.494 1.00 89.69 178 ASP A CA 1
ATOM 1347 C C . ASP A 1 178 ? -11.791 6.317 20.495 1.00 89.69 178 ASP A C 1
ATOM 1349 O O . ASP A 1 178 ? -11.518 5.171 20.842 1.00 89.69 178 ASP A O 1
ATOM 1353 N N . VAL A 1 179 ? -12.117 6.615 19.232 1.00 91.88 179 VAL A N 1
ATOM 1354 C CA . VAL A 1 179 ? -12.172 5.615 18.157 1.00 91.88 179 VAL A CA 1
ATOM 1355 C C . VAL A 1 179 ? -10.769 5.139 17.808 1.00 91.88 179 VAL A C 1
ATOM 1357 O O . VAL A 1 179 ? -10.550 3.940 17.679 1.00 91.88 179 VAL A O 1
ATOM 1360 N N . SER A 1 180 ? -9.810 6.060 17.691 1.00 92.88 180 SER A N 1
ATOM 1361 C CA . SER A 1 180 ? -8.409 5.707 17.446 1.00 92.88 180 SER A CA 1
ATOM 1362 C C . SER A 1 180 ? -7.854 4.809 18.556 1.00 92.88 180 SER A C 1
ATOM 1364 O O . SER A 1 180 ? -7.196 3.812 18.264 1.00 92.88 180 SER A O 1
ATOM 1366 N N . GLY A 1 181 ? -8.159 5.132 19.818 1.00 92.94 181 GLY A N 1
ATOM 1367 C CA . GLY A 1 181 ? -7.789 4.319 20.977 1.00 92.94 181 GLY A CA 1
ATOM 1368 C C . GLY A 1 181 ? -8.423 2.929 20.931 1.00 92.94 181 GLY A C 1
ATOM 1369 O O . GLY A 1 181 ? -7.725 1.933 21.078 1.00 92.94 181 GLY A O 1
ATOM 1370 N N . GLU A 1 182 ? -9.721 2.841 20.625 1.00 93.75 182 GLU A N 1
ATOM 1371 C CA . GLU A 1 182 ? -10.408 1.555 20.472 1.00 93.75 182 GLU A CA 1
ATOM 1372 C C . GLU A 1 182 ? -9.796 0.698 19.356 1.00 93.75 182 GLU A C 1
ATOM 1374 O O . GLU A 1 182 ? -9.606 -0.506 19.545 1.00 93.75 182 GLU A O 1
ATOM 1379 N N . VAL A 1 183 ? -9.487 1.284 18.195 1.00 95.50 183 VAL A N 1
ATOM 1380 C CA . VAL A 1 183 ? -8.844 0.556 17.091 1.00 95.50 183 VAL A CA 1
ATOM 1381 C C . VAL A 1 183 ? -7.501 -0.003 17.550 1.00 95.50 183 VAL A C 1
ATOM 1383 O O . VAL A 1 183 ? -7.264 -1.198 17.383 1.00 95.50 183 VAL A O 1
ATOM 1386 N N . LYS A 1 184 ? -6.676 0.828 18.196 1.00 96.00 184 LYS A N 1
ATOM 1387 C CA . LYS A 1 184 ? -5.363 0.444 18.719 1.00 96.00 184 LYS A CA 1
ATOM 1388 C C . LYS A 1 184 ? -5.431 -0.682 19.747 1.00 96.00 184 LYS A C 1
ATOM 1390 O O . LYS A 1 184 ? -4.697 -1.661 19.637 1.00 96.00 184 LYS A O 1
ATOM 1395 N N . ASP A 1 185 ? -6.348 -0.588 20.702 1.00 95.06 185 ASP A N 1
ATOM 1396 C CA . ASP A 1 185 ? -6.520 -1.618 21.725 1.00 95.06 185 ASP A CA 1
ATOM 1397 C C . ASP A 1 185 ? -6.946 -2.960 21.111 1.00 95.06 185 ASP A C 1
ATOM 1399 O O . ASP A 1 185 ? -6.471 -4.024 21.519 1.00 95.06 185 ASP A O 1
ATOM 1403 N N . ASN A 1 186 ? -7.849 -2.935 20.124 1.00 94.38 186 ASN A N 1
ATOM 1404 C CA . ASN A 1 186 ? -8.354 -4.155 19.495 1.00 94.38 186 ASN A CA 1
ATOM 1405 C C . ASN A 1 186 ? -7.335 -4.808 18.551 1.00 94.38 186 ASN A C 1
ATOM 1407 O O . ASN A 1 186 ? -7.259 -6.039 18.528 1.00 94.38 186 ASN A O 1
ATOM 1411 N N . THR A 1 187 ? -6.551 -4.028 17.802 1.00 95.12 187 THR A N 1
ATOM 1412 C CA . THR A 1 187 ? -5.484 -4.569 16.944 1.00 95.12 187 THR A CA 1
ATOM 1413 C C . THR A 1 187 ? -4.351 -5.153 17.778 1.00 95.12 187 THR A C 1
ATOM 1415 O O . THR A 1 187 ? -3.946 -6.292 17.535 1.00 95.12 187 THR A O 1
ATOM 1418 N N . GLN A 1 188 ? -3.920 -4.453 18.836 1.00 94.06 188 GLN A N 1
ATOM 1419 C CA . GLN A 1 188 ? -2.861 -4.922 19.732 1.00 94.06 188 GLN A CA 1
ATOM 1420 C C . GLN A 1 188 ? -3.232 -6.237 20.427 1.00 94.06 188 GLN A C 1
ATOM 1422 O O . GLN A 1 188 ? -2.433 -7.171 20.445 1.00 94.06 188 GLN A O 1
ATOM 1427 N N . ARG A 1 189 ? -4.461 -6.357 20.950 1.00 91.81 189 ARG A N 1
ATOM 1428 C CA . ARG A 1 189 ? -4.941 -7.598 21.594 1.00 91.81 189 ARG A CA 1
ATOM 1429 C C . ARG A 1 189 ? -4.940 -8.813 20.667 1.00 91.81 189 ARG A C 1
ATOM 1431 O O . ARG A 1 189 ? -4.939 -9.937 21.157 1.00 91.81 189 ARG A O 1
ATOM 1438 N N . ARG A 1 190 ? -4.988 -8.598 19.353 1.00 90.44 190 ARG A N 1
ATOM 1439 C CA . ARG A 1 190 ? -5.072 -9.659 18.341 1.00 90.44 190 ARG A CA 1
ATOM 1440 C C . ARG A 1 190 ? -3.787 -9.845 17.543 1.00 90.44 190 ARG A C 1
ATOM 1442 O O . ARG A 1 190 ? -3.773 -10.692 16.659 1.00 90.44 190 ARG A O 1
ATOM 1449 N N . ALA A 1 191 ? -2.741 -9.079 17.859 1.00 92.00 191 ALA A N 1
ATOM 1450 C CA . ALA A 1 191 ? -1.492 -9.042 17.102 1.00 92.00 191 ALA A CA 1
ATOM 1451 C C . ALA A 1 191 ? -1.702 -8.766 15.598 1.00 92.00 191 ALA A C 1
ATOM 1453 O O . ALA A 1 191 ? -0.959 -9.269 14.762 1.00 92.00 191 ALA A O 1
ATOM 1454 N N . VAL A 1 192 ? -2.721 -7.966 15.266 1.00 94.56 192 VAL A N 1
ATOM 1455 C CA . VAL A 1 192 ? -2.990 -7.504 13.897 1.00 94.56 192 VAL A CA 1
ATOM 1456 C C . VAL A 1 192 ? -2.188 -6.231 13.659 1.00 94.56 192 VAL A C 1
ATOM 1458 O O . VAL A 1 192 ? -2.120 -5.368 14.540 1.00 94.56 192 VAL A O 1
ATOM 1461 N N . LEU A 1 193 ? -1.592 -6.095 12.476 1.00 96.31 193 LEU A N 1
ATOM 1462 C CA . LEU A 1 193 ? -0.776 -4.932 12.151 1.00 96.31 193 LEU A CA 1
ATOM 1463 C C . LEU A 1 193 ? -1.648 -3.669 12.095 1.00 96.31 193 LEU A C 1
ATOM 1465 O O . LEU A 1 193 ? -2.676 -3.648 11.418 1.00 96.31 193 LEU A O 1
ATOM 1469 N N . LEU A 1 194 ? -1.230 -2.616 12.799 1.00 96.81 194 LEU A N 1
ATOM 1470 C CA . LEU A 1 194 ? -1.872 -1.304 12.768 1.00 96.81 194 LEU A CA 1
ATOM 1471 C C . LEU A 1 194 ? -0.977 -0.302 12.040 1.00 96.81 194 LEU A C 1
ATOM 1473 O O . LEU A 1 194 ? 0.185 -0.129 12.397 1.00 96.81 194 LEU A O 1
ATOM 1477 N N . CYS A 1 195 ? -1.565 0.395 11.079 1.00 96.75 195 CYS A N 1
ATOM 1478 C CA . CYS A 1 195 ? -0.988 1.518 10.365 1.00 96.75 195 CYS A CA 1
ATOM 1479 C C . CYS A 1 195 ? -1.816 2.775 10.684 1.00 96.75 195 CYS A C 1
ATOM 1481 O O . CYS A 1 195 ? -3.036 2.783 10.507 1.00 96.75 195 CYS A O 1
ATOM 1483 N N . GLU A 1 196 ? -1.184 3.821 11.212 1.00 95.88 196 GLU A N 1
ATOM 1484 C CA . GLU A 1 196 ? -1.854 5.081 11.557 1.00 95.88 196 GLU A CA 1
ATOM 1485 C C . GLU A 1 196 ? -1.542 6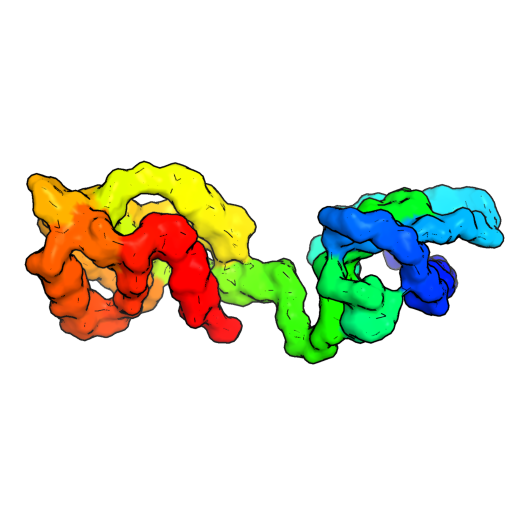.141 10.496 1.00 95.88 196 GLU A C 1
ATOM 1487 O O . GLU A 1 196 ? -0.479 6.754 10.515 1.00 95.88 196 GLU A O 1
ATOM 1492 N N . SER A 1 197 ? -2.494 6.387 9.596 1.00 95.50 197 SER A N 1
ATOM 1493 C CA . SER A 1 197 ? -2.360 7.391 8.536 1.00 95.50 197 SER A CA 1
ATOM 1494 C C . SER A 1 197 ? -2.976 8.715 8.968 1.00 95.50 197 SER A C 1
ATOM 1496 O O . SER A 1 197 ? -4.119 8.770 9.434 1.00 95.50 197 SER A O 1
ATOM 1498 N N . ARG A 1 198 ? -2.275 9.838 8.777 1.00 92.69 198 ARG A N 1
ATOM 1499 C CA . ARG A 1 198 ? -2.831 11.155 9.144 1.00 92.69 198 ARG A CA 1
ATOM 1500 C C . ARG A 1 198 ? -3.952 11.582 8.195 1.00 92.69 198 ARG A C 1
ATOM 1502 O O . ARG A 1 198 ? -4.936 12.176 8.643 1.00 92.69 198 ARG A O 1
ATOM 1509 N N . PHE A 1 199 ? -3.822 11.257 6.911 1.00 92.56 199 PHE A N 1
ATOM 1510 C CA . PHE A 1 199 ? -4.776 11.596 5.852 1.00 92.56 199 PHE A CA 1
ATOM 1511 C C . PHE A 1 199 ? -5.023 10.402 4.926 1.00 92.56 199 PHE A C 1
ATOM 1513 O O . PHE A 1 199 ? -4.154 9.549 4.781 1.00 92.56 199 PHE A O 1
ATOM 1520 N N . SER A 1 200 ? -6.177 10.372 4.248 1.00 91.00 200 SER A N 1
ATOM 1521 C CA . SER A 1 200 ? -6.494 9.312 3.276 1.00 91.00 200 SER A CA 1
ATOM 1522 C C . SER A 1 200 ? -5.472 9.234 2.138 1.00 91.00 200 SER A C 1
ATOM 1524 O O . SER A 1 200 ? -5.138 8.145 1.691 1.00 91.00 200 SER A O 1
ATOM 1526 N N . SER A 1 201 ? -4.917 10.377 1.724 1.00 90.50 201 SER A N 1
ATOM 1527 C CA . SER A 1 201 ? -3.890 10.457 0.680 1.00 90.50 201 SER A CA 1
ATOM 1528 C C . SER A 1 201 ? -2.547 9.833 1.075 1.00 90.50 201 SER A C 1
ATOM 1530 O O . SER A 1 201 ? -1.734 9.581 0.200 1.00 90.50 201 SER A O 1
ATOM 1532 N N . GLN A 1 202 ? -2.298 9.601 2.369 1.00 93.94 202 GLN A N 1
ATOM 1533 C CA . GLN A 1 202 ? -1.046 9.011 2.865 1.00 93.94 202 GLN A CA 1
ATOM 1534 C C . GLN A 1 202 ? -1.117 7.492 3.023 1.00 93.94 202 GLN A C 1
ATOM 1536 O O . GLN A 1 202 ? -0.086 6.853 3.182 1.00 93.94 202 GLN A O 1
ATOM 1541 N N . ILE A 1 203 ? -2.316 6.904 2.934 1.00 95.62 203 ILE A N 1
ATOM 1542 C CA . ILE A 1 203 ? -2.527 5.461 3.114 1.00 95.62 203 ILE A CA 1
ATOM 1543 C C . ILE A 1 203 ? -1.615 4.651 2.186 1.00 95.62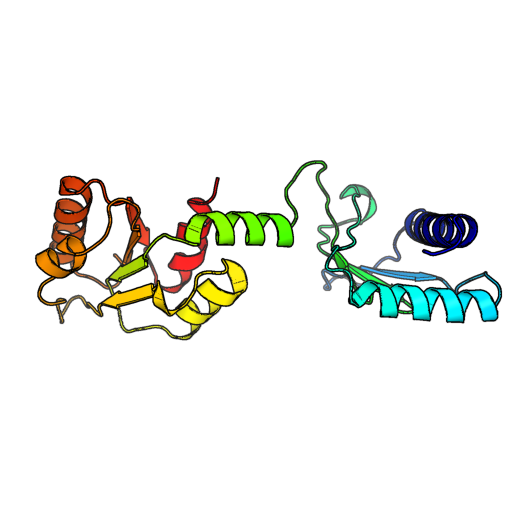 203 ILE A C 1
ATOM 1545 O O . ILE A 1 203 ? -1.053 3.641 2.597 1.00 95.62 203 ILE A O 1
ATOM 1549 N N . LEU A 1 204 ? -1.464 5.101 0.940 1.00 93.94 204 LEU A N 1
ATOM 1550 C CA . LEU A 1 204 ? -0.633 4.435 -0.052 1.00 93.94 204 LEU A CA 1
ATOM 1551 C C . LEU A 1 204 ? 0.845 4.399 0.363 1.00 93.94 204 LEU A C 1
ATOM 1553 O O . LEU A 1 204 ? 1.462 3.336 0.329 1.00 93.94 204 LEU A O 1
ATOM 1557 N N . ASP A 1 205 ? 1.395 5.540 0.775 1.00 91.62 205 ASP A N 1
ATOM 1558 C CA . ASP A 1 205 ? 2.793 5.651 1.194 1.00 91.62 205 ASP A CA 1
ATOM 1559 C C . ASP A 1 205 ? 3.058 4.871 2.482 1.00 91.62 205 ASP A C 1
ATOM 1561 O O . ASP A 1 205 ? 4.064 4.166 2.587 1.00 91.62 205 ASP A O 1
ATOM 1565 N N . ASP A 1 206 ? 2.128 4.934 3.437 1.00 94.56 206 ASP A N 1
ATOM 1566 C CA . ASP A 1 206 ? 2.257 4.213 4.698 1.00 94.56 206 ASP A CA 1
ATOM 1567 C C . ASP A 1 206 ? 2.234 2.693 4.475 1.00 94.56 206 ASP A C 1
ATOM 1569 O O . ASP A 1 206 ? 3.029 1.968 5.071 1.00 94.56 206 ASP A O 1
ATOM 1573 N N . LEU A 1 207 ? 1.363 2.198 3.584 1.00 95.19 207 LEU A N 1
ATOM 1574 C CA . LEU A 1 207 ? 1.323 0.782 3.210 1.00 95.19 207 LEU A CA 1
ATOM 1575 C C . LEU A 1 207 ? 2.561 0.365 2.413 1.00 95.19 207 LEU A C 1
ATOM 1577 O O . LEU A 1 207 ? 3.095 -0.718 2.645 1.00 95.19 207 LEU A O 1
ATOM 1581 N N . ARG A 1 208 ? 3.058 1.221 1.515 1.00 92.62 208 ARG A N 1
ATOM 1582 C CA . ARG A 1 208 ? 4.308 0.986 0.780 1.00 92.62 208 ARG A CA 1
ATOM 1583 C C . ARG A 1 208 ? 5.492 0.811 1.733 1.00 92.62 208 ARG A C 1
ATOM 1585 O O . ARG A 1 208 ? 6.313 -0.071 1.511 1.00 92.62 208 ARG A O 1
ATOM 1592 N N . GLY A 1 209 ? 5.540 1.581 2.821 1.00 90.00 209 GLY A N 1
ATOM 1593 C CA . GLY A 1 209 ? 6.568 1.468 3.861 1.00 90.00 209 GLY A CA 1
ATOM 1594 C C . GLY A 1 209 ? 6.563 0.150 4.649 1.00 90.00 209 GLY A C 1
ATOM 1595 O O . GLY A 1 209 ? 7.505 -0.106 5.395 1.00 90.00 209 GLY A O 1
ATOM 1596 N N . LEU A 1 210 ? 5.530 -0.690 4.502 1.00 91.88 210 LEU A N 1
ATOM 1597 C CA . LEU A 1 210 ? 5.450 -2.012 5.137 1.00 91.88 210 LEU A CA 1
ATOM 1598 C C . LEU A 1 210 ? 6.071 -3.130 4.291 1.00 91.88 210 LEU A C 1
ATOM 1600 O O . LEU A 1 210 ? 6.292 -4.229 4.809 1.00 91.88 210 LEU A O 1
ATOM 1604 N N . VAL A 1 211 ? 6.304 -2.873 3.001 1.00 90.94 211 VAL A N 1
ATOM 1605 C CA . VAL A 1 211 ? 6.880 -3.848 2.073 1.00 90.94 211 VAL A CA 1
ATOM 1606 C C . VAL A 1 211 ? 8.397 -3.925 2.319 1.00 90.94 211 VAL A C 1
ATOM 1608 O O . VAL A 1 211 ? 9.051 -2.881 2.311 1.00 90.94 211 VAL A O 1
ATOM 1611 N N . PRO A 1 212 ? 8.955 -5.122 2.578 1.00 80.19 212 PRO A N 1
ATOM 1612 C CA . PRO A 1 212 ? 10.377 -5.311 2.875 1.00 80.19 212 PRO A CA 1
ATOM 1613 C C . PRO A 1 212 ? 11.307 -5.214 1.652 1.00 80.19 212 PRO A C 1
ATOM 1615 O O . PRO A 1 212 ? 10.857 -5.425 0.499 1.00 80.19 212 PRO A O 1
#

Secondary structure (DSSP, 8-state):
---HHHHHHHHHHHHHHHTSPPPPPPTT-SEEEEE----S-HHHHHHHHHHHHHHTTS-----EE--GGGTTS--SEEEEESPSSSEEEEESSTTPPPHHHHHHHHHHHHTT--EEEESBS--HHHHHHHHHHH---GGGEEEE-BBTTBPPS-HHHHHHTS-TT-EEEEETTTS-HHHHHHHHHHHHHHT-EEEEESSGGGHHHHHHTT--

Radius of gyration: 23.91 Å; chains: 1; bounding box: 48×42×66 Å

Foldseek 3Di:
DDDPVLVVVLVVQVVVLVPDQWDDDPPDDLETERDDDDPDDPVSVVVSQVVLVVCVVVPDQAADEDAQVSHVHHHQWYQYPPDDVRIHGYDRDPPDADQVRLLVLLLVLQVPAAEEEEFADDDPVLLVCCCVRRVHDSVSYHYFYAACVRHGPPLLVVLVPGDLAYEYEYQPLGHDPVNVVVNVVSCVVSNHHYFYHPHSVCPNVSSSVVRD

pLDDT: mean 75.22, std 19.7, range [41.41, 97.94]

Sequence (212 aa):
MLPAALMRLAHRGIGELLSRPPLESDEGDSSKSLSAPYSGQPATHKLLLRDIVGLGEVDEELALGTHESLWGGPISSISCVPPPPSDLPVHLKPNLPTPAELRQRATEYFERRRILIIGGQIDGDVIRALGDELGIKQELVRWVPSEKNKRARNLKDVIGGLPVDAIVVCVVGKVGHDVSGEVKDNTQRRAVLLCESRFSSQILDDLRGLVP

Organism: NCBI:txid661398